Protein AF-0000000073370619 (afdb_homodimer)

Foldseek 3Di:
DFDADCVLVVVDPVVPDPCVVCVLVLLLSCLVDNDLVSVVRSCVVVNPVRSQCSQQPPDQAHDPVSLVSVCVSPVVDDLCRRNVNVVPPPPPPVPD/DFDADCVLVVPDPVVPDPCVVCVLVLLLSCLVDNDLVSVVRSCVVVNPVRSQCSQQPPDQAHDPVSLVSSCVSPVVDDLCRRNVNVVPPPPPPVPD

Sequence (192 aa):
MPKLDPVLFWDVDIDAMDFDKAYKAVIARVVERGDQQEIDEIVRFYGFEKVVTAIRDEIYFLPNYAIDRAIRFFPELKKEEMYCYLNRKDKPYHWIMPKLDPVLFWDVDIDAMDFDKAYKAVIARVVERGDQQEIDEIVRFYGFEKVVTAIRDEIYFLPNYAIDRAIRFFPELKKEEMYCYLNRKDKPYHWI

Radius of gyration: 17.06 Å; Cα contacts (8 Å, |Δi|>4): 220; chains: 2; bounding box: 44×50×37 Å

Solvent-accessible surface area (backbone atoms only — not comparable to full-atom values): 10843 Å² total; per-residue (Å²): 130,69,83,60,68,59,80,84,42,68,52,41,66,63,92,26,48,44,61,80,80,23,37,64,57,52,52,52,49,38,47,60,71,43,52,71,69,43,50,51,33,51,31,68,66,66,28,60,69,53,51,53,45,34,55,28,71,65,38,45,69,61,43,50,70,29,51,54,41,42,36,68,78,36,69,88,53,48,68,86,63,14,38,32,48,47,36,28,57,72,65,67,75,68,76,113,132,71,83,61,66,60,80,85,43,70,53,40,66,64,91,24,50,46,61,80,81,21,38,66,58,52,50,52,49,38,46,58,70,42,53,72,69,44,50,52,33,50,31,69,65,66,27,59,67,53,51,52,45,35,57,28,72,64,37,45,69,61,42,51,68,28,51,55,40,41,35,69,78,36,70,89,52,48,66,85,62,16,38,33,46,47,36,29,56,70,66,65,74,63,79,113

pLDDT: mean 89.66, std 16.05, range [24.83, 98.81]

Organism: Flavobacterium johnsoniae (strain ATCC 17061 / DSM 2064 / JCM 8514 / BCRC 14874 / CCUG 350202 / NBRC 14942 / NCIMB 11054 / UW101) (NCBI:txid376686)

InterPro domains:
  IPR053830 Domain of unknown function DUF6922 [PF21956] (4-55)

Structure (mmCIF, N/CA/C/O backbone):
data_AF-0000000073370619-model_v1
#
loop_
_entity.id
_entity.type
_entity.pdbx_description
1 polymer 'DUF6922 domain-containing protein'
#
loop_
_atom_site.group_PDB
_atom_site.id
_atom_site.type_symbol
_atom_site.label_atom_id
_atom_site.label_alt_id
_atom_site.label_comp_id
_atom_site.label_asym_id
_atom_site.label_entity_id
_atom_site.label_seq_id
_atom_site.pdbx_PDB_ins_code
_atom_site.Cartn_x
_atom_site.Cartn_y
_atom_site.Cartn_z
_atom_site.occupancy
_atom_site.B_iso_or_equiv
_atom_site.auth_seq_id
_atom_site.auth_comp_id
_atom_site.auth_asym_id
_atom_site.auth_atom_id
_atom_site.pdbx_PDB_model_num
ATOM 1 N N . MET A 1 1 ? 17.812 3.352 -11.008 1 84.44 1 MET A N 1
ATOM 2 C CA . MET A 1 1 ? 16.359 3.447 -10.875 1 84.44 1 MET A CA 1
ATOM 3 C C . MET A 1 1 ? 15.656 2.57 -11.906 1 84.44 1 MET A C 1
ATOM 5 O O . MET A 1 1 ? 16.141 2.43 -13.031 1 84.44 1 MET A O 1
ATOM 9 N N . PRO A 1 2 ? 14.57 2.012 -11.461 1 91.75 2 PRO A N 1
ATOM 10 C CA . PRO A 1 2 ? 13.859 1.218 -12.469 1 91.75 2 PRO A CA 1
ATOM 11 C C . PRO A 1 2 ? 13.203 2.078 -13.547 1 91.75 2 PRO A C 1
ATOM 13 O O . PRO A 1 2 ? 12.781 3.205 -13.273 1 91.75 2 PRO A O 1
ATOM 16 N N . LYS A 1 3 ? 13.195 1.515 -14.805 1 93.5 3 LYS A N 1
ATOM 17 C CA . LYS A 1 3 ? 12.516 2.166 -15.922 1 93.5 3 LYS A CA 1
ATOM 18 C C . LYS A 1 3 ? 11.07 1.71 -16.016 1 93.5 3 LYS A C 1
ATOM 20 O O . LYS A 1 3 ? 10.742 0.813 -16.797 1 93.5 3 LYS A O 1
ATOM 25 N N . LEU A 1 4 ? 10.219 2.414 -15.32 1 94.94 4 LEU A N 1
ATOM 26 C CA . LEU A 1 4 ? 8.805 2.057 -15.289 1 94.94 4 LEU A CA 1
ATOM 27 C C . LEU A 1 4 ? 7.969 3.061 -16.078 1 94.94 4 LEU A C 1
ATOM 29 O O . LEU A 1 4 ? 8.32 4.242 -16.156 1 94.94 4 LEU A O 1
ATOM 33 N N . ASP A 1 5 ? 6.953 2.562 -16.75 1 93.88 5 ASP A N 1
ATOM 34 C CA . ASP A 1 5 ? 6.012 3.445 -17.422 1 93.88 5 ASP A CA 1
ATOM 35 C C . ASP A 1 5 ? 5.418 4.469 -16.453 1 93.88 5 ASP A C 1
ATOM 37 O O . ASP A 1 5 ? 4.832 4.098 -15.445 1 93.88 5 ASP A O 1
ATOM 41 N N . PRO A 1 6 ? 5.496 5.758 -16.844 1 91.06 6 PRO A N 1
ATOM 42 C CA . PRO A 1 6 ? 5.008 6.801 -15.93 1 91.06 6 PRO A CA 1
ATOM 43 C C . PRO A 1 6 ? 3.514 6.672 -15.641 1 91.06 6 PRO A C 1
ATOM 45 O O . PRO A 1 6 ? 3.035 7.176 -14.625 1 91.06 6 PRO A O 1
ATOM 48 N N . VAL A 1 7 ? 2.84 6.004 -16.484 1 94 7 VAL A N 1
ATOM 49 C CA . VAL A 1 7 ? 1.397 5.891 -16.297 1 94 7 VAL A CA 1
ATOM 50 C C . VAL A 1 7 ? 1.1 5.098 -15.031 1 94 7 VAL A C 1
ATOM 52 O O . VAL A 1 7 ? 0.05 5.277 -14.414 1 94 7 VAL A O 1
ATOM 55 N N . LEU A 1 8 ? 1.971 4.238 -14.578 1 94.69 8 LEU A N 1
ATOM 56 C CA . LEU A 1 8 ? 1.787 3.438 -13.375 1 94.69 8 LEU A CA 1
ATOM 57 C C . LEU A 1 8 ? 1.928 4.297 -12.117 1 94.69 8 LEU A C 1
ATOM 59 O O . LEU A 1 8 ? 1.47 3.91 -11.039 1 94.69 8 LEU A O 1
ATOM 63 N N . PHE A 1 9 ? 2.607 5.477 -12.266 1 92.88 9 PHE A N 1
ATOM 64 C CA . PHE A 1 9 ? 2.928 6.316 -11.125 1 92.88 9 PHE A CA 1
ATOM 65 C C . PHE A 1 9 ? 2.633 7.781 -11.43 1 92.88 9 PHE A C 1
ATOM 67 O O . PHE A 1 9 ? 3.414 8.664 -11.07 1 92.88 9 PHE A O 1
ATOM 74 N N . TRP A 1 10 ? 1.639 8.062 -12.148 1 91 10 TRP A N 1
ATOM 75 C CA . TRP A 1 10 ? 1.269 9.414 -12.555 1 91 10 TRP A CA 1
ATOM 76 C C . TRP A 1 10 ? 0.861 10.258 -11.352 1 91 10 TRP A C 1
ATOM 78 O O . TRP A 1 10 ? 0.935 11.484 -11.398 1 91 10 TRP A O 1
ATOM 88 N N . ASP A 1 11 ? 0.532 9.609 -10.297 1 89.88 11 ASP A N 1
ATOM 89 C CA . ASP A 1 11 ? 0.003 10.258 -9.102 1 89.88 11 ASP A CA 1
ATOM 90 C C . ASP A 1 11 ? 1.098 10.453 -8.055 1 89.88 11 ASP A C 1
ATOM 92 O O . ASP A 1 11 ? 0.811 10.812 -6.91 1 89.88 11 ASP A O 1
ATOM 96 N N . VAL A 1 12 ? 2.328 10.172 -8.43 1 87.56 12 VAL A N 1
ATOM 97 C CA . VAL A 1 12 ? 3.439 10.383 -7.504 1 87.56 12 VAL A CA 1
ATOM 98 C C . VAL A 1 12 ? 4.609 11.023 -8.25 1 87.56 12 VAL A C 1
ATOM 100 O O . VAL A 1 12 ? 4.668 10.992 -9.477 1 87.56 12 VAL A O 1
ATOM 103 N N . ASP A 1 13 ? 5.461 11.656 -7.457 1 82.19 13 ASP A N 1
ATOM 104 C CA . ASP A 1 13 ? 6.734 12.102 -8.016 1 82.19 13 ASP A CA 1
ATOM 105 C C . ASP A 1 13 ? 7.758 10.969 -8.016 1 82.19 13 ASP A C 1
ATOM 107 O O . ASP A 1 13 ? 8.555 10.844 -7.082 1 82.19 13 ASP A O 1
ATOM 111 N N . ILE A 1 14 ? 7.762 10.203 -8.984 1 79.44 14 ILE A N 1
ATOM 112 C CA . ILE A 1 14 ? 8.516 8.961 -9.047 1 79.44 14 ILE A CA 1
ATOM 113 C C . ILE A 1 14 ? 10.016 9.266 -9.086 1 79.44 14 ILE A C 1
ATOM 115 O O . ILE A 1 14 ? 10.828 8.477 -8.609 1 79.44 14 ILE A O 1
ATOM 119 N N . ASP A 1 15 ? 10.391 10.391 -9.695 1 77.75 15 ASP A N 1
ATOM 120 C CA . ASP A 1 15 ? 11.797 10.734 -9.836 1 77.75 15 ASP A CA 1
ATOM 121 C C . ASP A 1 15 ? 12.453 10.961 -8.469 1 77.75 15 ASP A C 1
ATOM 123 O O . ASP A 1 15 ? 13.664 10.812 -8.328 1 77.75 15 ASP A O 1
ATOM 127 N N . ALA A 1 16 ? 11.734 11.219 -7.559 1 80 16 ALA A N 1
ATOM 128 C CA . ALA A 1 16 ? 12.258 11.523 -6.227 1 80 16 ALA A CA 1
ATOM 129 C C . ALA A 1 16 ? 12.086 10.328 -5.289 1 80 16 ALA A C 1
ATOM 131 O O . ALA A 1 16 ? 12.57 10.352 -4.156 1 80 16 ALA A O 1
ATOM 132 N N . MET A 1 17 ? 11.555 9.289 -5.75 1 85.31 17 MET A N 1
ATOM 133 C CA . MET A 1 17 ? 11.188 8.164 -4.898 1 85.31 17 MET A CA 1
ATOM 134 C C . MET A 1 17 ? 12.43 7.379 -4.465 1 85.31 17 MET A C 1
ATOM 136 O O . MET A 1 17 ? 13.312 7.117 -5.277 1 85.31 17 MET A O 1
ATOM 140 N N . ASP A 1 18 ? 12.531 7.113 -3.178 1 90.25 18 ASP A N 1
ATOM 141 C CA . ASP A 1 18 ? 13.492 6.129 -2.688 1 90.25 18 ASP A CA 1
ATOM 142 C C . ASP A 1 18 ? 12.992 4.707 -2.93 1 90.25 18 ASP A C 1
ATOM 144 O O . ASP A 1 18 ? 12.328 4.125 -2.07 1 90.25 18 ASP A O 1
ATOM 148 N N . PHE A 1 19 ? 13.406 4.082 -3.902 1 92.62 19 PHE A N 1
ATOM 149 C CA . PHE A 1 19 ? 12.883 2.801 -4.359 1 92.62 19 PHE A CA 1
ATOM 150 C C . PHE A 1 19 ? 13.258 1.686 -3.393 1 92.62 19 PHE A C 1
ATOM 152 O O . PHE A 1 19 ? 12.578 0.659 -3.324 1 92.62 19 PHE A O 1
ATOM 159 N N . ASP A 1 20 ? 14.297 1.901 -2.646 1 94 20 ASP A N 1
ATOM 160 C CA . ASP A 1 20 ? 14.68 0.874 -1.683 1 94 20 ASP A CA 1
ATOM 161 C C . ASP A 1 20 ? 13.719 0.852 -0.493 1 94 20 ASP A C 1
ATOM 163 O O . ASP A 1 20 ? 13.25 -0.213 -0.084 1 94 20 ASP A O 1
ATOM 167 N N . LYS A 1 21 ? 13.359 1.969 -0.032 1 93.44 21 LYS A N 1
ATOM 168 C CA . LYS A 1 21 ? 12.484 2.059 1.134 1 93.44 21 LYS A CA 1
ATOM 169 C C . LYS A 1 21 ? 11.031 1.759 0.76 1 93.44 21 LYS A C 1
ATOM 171 O O . LYS A 1 21 ? 10.281 1.216 1.568 1 93.44 21 LYS A O 1
ATOM 176 N N . ALA A 1 22 ? 10.719 2.07 -0.473 1 94.25 22 ALA A N 1
ATOM 177 C CA . ALA A 1 22 ? 9.328 1.961 -0.895 1 94.25 22 ALA A CA 1
ATOM 178 C C . ALA A 1 22 ? 9.094 0.675 -1.681 1 94.25 22 ALA A C 1
ATOM 180 O O . ALA A 1 22 ? 8.062 0.523 -2.338 1 94.25 22 ALA A O 1
ATOM 181 N N . TYR A 1 23 ? 9.953 -0.269 -1.606 1 96.31 23 TYR A N 1
ATOM 182 C CA . TYR A 1 23 ? 9.945 -1.384 -2.547 1 96.31 23 TYR A CA 1
ATOM 183 C C . TYR A 1 23 ? 8.648 -2.18 -2.438 1 96.31 23 TYR A C 1
ATOM 185 O O . TYR A 1 23 ? 8.094 -2.619 -3.447 1 96.31 23 TYR A O 1
ATOM 193 N N . LYS A 1 24 ? 8.148 -2.307 -1.223 1 96.94 24 LYS A N 1
ATOM 194 C CA . LYS A 1 24 ? 6.922 -3.084 -1.079 1 96.94 24 LYS A CA 1
ATOM 195 C C . LYS A 1 24 ? 5.766 -2.43 -1.831 1 96.94 24 LYS A C 1
ATOM 197 O O . LYS A 1 24 ? 5.023 -3.105 -2.545 1 96.94 24 LYS A O 1
ATOM 202 N N . ALA A 1 25 ? 5.691 -1.132 -1.644 1 95.38 25 ALA A N 1
ATOM 203 C CA . ALA A 1 25 ? 4.605 -0.389 -2.279 1 95.38 25 ALA A CA 1
ATOM 204 C C . ALA A 1 25 ? 4.785 -0.342 -3.795 1 95.38 25 ALA A C 1
ATOM 206 O O . ALA A 1 25 ? 3.814 -0.446 -4.547 1 95.38 25 ALA A O 1
ATOM 207 N N . VAL A 1 26 ? 5.992 -0.213 -4.254 1 95.62 26 VAL A N 1
ATOM 208 C CA . VAL A 1 26 ? 6.289 -0.188 -5.68 1 95.62 26 VAL A CA 1
ATOM 209 C C . VAL A 1 26 ? 5.949 -1.54 -6.305 1 95.62 26 VAL A C 1
ATOM 211 O O . VAL A 1 26 ? 5.266 -1.604 -7.324 1 95.62 26 VAL A O 1
ATOM 214 N N . ILE A 1 27 ? 6.406 -2.607 -5.656 1 98.44 27 ILE A N 1
ATOM 215 C CA . ILE A 1 27 ? 6.152 -3.951 -6.16 1 98.44 27 ILE A CA 1
ATOM 216 C C . ILE A 1 27 ? 4.645 -4.211 -6.203 1 98.44 27 ILE A C 1
ATOM 218 O O . ILE A 1 27 ? 4.125 -4.703 -7.207 1 98.44 27 ILE A O 1
ATOM 222 N N . ALA A 1 28 ? 3.928 -3.836 -5.145 1 97.69 28 ALA A N 1
ATOM 223 C CA . ALA A 1 28 ? 2.479 -4.012 -5.094 1 97.69 28 ALA A CA 1
ATOM 224 C C . ALA A 1 28 ? 1.797 -3.27 -6.238 1 97.69 28 ALA A C 1
ATOM 226 O O . ALA A 1 28 ? 0.927 -3.822 -6.918 1 97.69 28 ALA A O 1
ATOM 227 N N . ARG A 1 29 ? 2.203 -2.062 -6.543 1 96.75 29 ARG A N 1
ATOM 228 C CA . ARG A 1 29 ? 1.614 -1.243 -7.598 1 96.75 29 ARG A CA 1
ATOM 229 C C . ARG A 1 29 ? 1.885 -1.846 -8.977 1 96.75 29 ARG A C 1
ATOM 231 O O . ARG A 1 29 ? 1.003 -1.861 -9.836 1 96.75 29 ARG A O 1
ATOM 238 N N . VAL A 1 30 ? 3.037 -2.277 -9.172 1 98.19 30 VAL A N 1
ATOM 239 C CA . VAL A 1 30 ? 3.396 -2.871 -10.453 1 98.19 30 VAL A CA 1
ATOM 240 C C . VAL A 1 30 ? 2.615 -4.168 -10.664 1 98.19 30 VAL A C 1
ATOM 242 O O . VAL A 1 30 ? 2.119 -4.43 -11.766 1 98.19 30 VAL A O 1
ATOM 245 N N . VAL A 1 31 ? 2.48 -4.98 -9.641 1 98.5 31 VAL A N 1
ATOM 246 C CA . VAL A 1 31 ? 1.685 -6.199 -9.734 1 98.5 31 VAL A CA 1
ATOM 247 C C . VAL A 1 31 ? 0.232 -5.848 -10.047 1 98.5 31 VAL A C 1
ATOM 249 O O . VAL A 1 31 ? -0.409 -6.504 -10.867 1 98.5 31 VAL A O 1
ATOM 252 N N . GLU A 1 32 ? -0.227 -4.816 -9.516 1 97.5 32 GLU A N 1
ATOM 253 C CA . GLU A 1 32 ? -1.617 -4.402 -9.672 1 97.5 32 GLU A CA 1
ATOM 254 C C . GLU A 1 32 ? -1.877 -3.873 -11.078 1 97.5 32 GLU A C 1
ATOM 256 O O . GLU A 1 32 ? -2.938 -4.121 -11.656 1 97.5 32 GLU A O 1
ATOM 261 N N . ARG A 1 33 ? -0.908 -3.16 -11.625 1 97 33 ARG A N 1
ATOM 262 C CA . ARG A 1 33 ? -1.279 -2.35 -12.773 1 97 33 ARG A CA 1
ATOM 263 C C . ARG A 1 33 ? -0.332 -2.594 -13.945 1 97 33 ARG A C 1
ATOM 265 O O . ARG A 1 33 ? -0.636 -2.232 -15.086 1 97 33 ARG A O 1
ATOM 272 N N . GLY A 1 34 ? 0.76 -3.135 -13.594 1 98.31 34 GLY A N 1
ATOM 273 C CA . GLY A 1 34 ? 1.791 -3.236 -14.609 1 98.31 34 GLY A CA 1
ATOM 274 C C . GLY A 1 34 ? 1.579 -4.402 -15.555 1 98.31 34 GLY A C 1
ATOM 275 O O . GLY A 1 34 ? 0.858 -5.352 -15.234 1 98.31 34 GLY A O 1
ATOM 276 N N . ASP A 1 35 ? 2.201 -4.312 -16.719 1 98.25 35 ASP A N 1
ATOM 277 C CA . ASP A 1 35 ? 2.258 -5.441 -17.641 1 98.25 35 ASP A CA 1
ATOM 278 C C . ASP A 1 35 ? 3.566 -6.215 -17.484 1 98.25 35 ASP A C 1
ATOM 280 O O . ASP A 1 35 ? 4.32 -5.984 -16.531 1 98.25 35 ASP A O 1
ATOM 284 N N . GLN A 1 36 ? 3.723 -7.168 -18.375 1 98.44 36 GLN A N 1
ATOM 285 C CA . GLN A 1 36 ? 4.887 -8.039 -18.266 1 98.44 36 GLN A CA 1
ATOM 286 C C . GLN A 1 36 ? 6.184 -7.234 -18.312 1 98.44 36 GLN A C 1
ATOM 288 O O . GLN A 1 36 ? 7.148 -7.562 -17.625 1 98.44 36 GLN A O 1
ATOM 293 N N . GLN A 1 37 ? 6.188 -6.219 -19.109 1 98.44 37 GLN A N 1
ATOM 294 C CA . GLN A 1 37 ? 7.387 -5.395 -19.203 1 98.44 37 GLN A CA 1
ATOM 295 C C . GLN A 1 37 ? 7.711 -4.73 -17.875 1 98.44 37 GLN A C 1
ATOM 297 O O . GLN A 1 37 ? 8.875 -4.66 -17.469 1 98.44 37 GLN A O 1
ATOM 302 N N . GLU A 1 38 ? 6.707 -4.219 -17.203 1 98.62 38 GLU A N 1
ATOM 303 C CA . GLU A 1 38 ? 6.895 -3.58 -15.906 1 98.62 38 GLU A CA 1
ATOM 304 C C . GLU A 1 38 ? 7.32 -4.594 -14.852 1 98.62 38 GLU A C 1
ATOM 306 O O . GLU A 1 38 ? 8.148 -4.285 -13.984 1 98.62 38 GLU A O 1
ATOM 311 N N . ILE A 1 39 ? 6.742 -5.789 -14.953 1 98.81 39 ILE A N 1
ATOM 312 C CA . ILE A 1 39 ? 7.133 -6.867 -14.055 1 98.81 39 ILE A CA 1
ATOM 313 C C . ILE A 1 39 ? 8.602 -7.215 -14.273 1 98.81 39 ILE A C 1
ATOM 315 O O . ILE A 1 39 ? 9.375 -7.312 -13.312 1 98.81 39 ILE A O 1
ATOM 319 N N . ASP A 1 40 ? 9.008 -7.324 -15.484 1 98.75 40 ASP A N 1
ATOM 320 C CA . ASP A 1 40 ? 10.398 -7.625 -15.797 1 98.75 40 ASP A CA 1
ATOM 321 C C . ASP A 1 40 ? 11.328 -6.535 -15.266 1 98.75 40 ASP A C 1
ATOM 323 O O . ASP A 1 40 ? 12.43 -6.828 -14.805 1 98.75 40 ASP A O 1
ATOM 327 N N . GLU A 1 41 ? 10.867 -5.324 -15.297 1 98.44 41 GLU A N 1
ATOM 328 C CA . GLU A 1 41 ? 11.68 -4.195 -14.859 1 98.44 41 GLU A CA 1
ATOM 329 C C . GLU A 1 41 ? 11.914 -4.23 -13.352 1 98.44 41 GLU A C 1
ATOM 331 O O . GLU A 1 41 ? 13.031 -3.979 -12.891 1 98.44 41 GLU A O 1
ATOM 336 N N . ILE A 1 42 ? 10.883 -4.582 -12.57 1 98.38 42 ILE A N 1
ATOM 337 C CA . ILE A 1 42 ? 11.117 -4.605 -11.133 1 98.38 42 ILE A CA 1
ATOM 338 C C . ILE A 1 42 ? 11.953 -5.824 -10.758 1 98.38 42 ILE A C 1
ATOM 340 O O . ILE A 1 42 ? 12.742 -5.781 -9.812 1 98.38 42 ILE A O 1
ATOM 344 N N . VAL A 1 43 ? 11.852 -6.895 -11.492 1 98.81 43 VAL A N 1
ATOM 345 C CA . VAL A 1 43 ? 12.703 -8.055 -11.258 1 98.81 43 VAL A CA 1
ATOM 346 C C . VAL A 1 43 ? 14.148 -7.707 -11.586 1 98.81 43 VAL A C 1
ATOM 348 O O . VAL A 1 43 ? 15.07 -8.078 -10.844 1 98.81 43 VAL A O 1
ATOM 351 N N . ARG A 1 44 ? 14.336 -7 -12.656 1 98.56 44 ARG A N 1
ATOM 352 C CA . ARG A 1 44 ? 15.672 -6.559 -13.031 1 98.56 44 ARG A CA 1
ATOM 353 C C . ARG A 1 44 ? 16.266 -5.652 -11.953 1 98.56 44 ARG A C 1
ATOM 355 O O . ARG A 1 44 ? 17.438 -5.793 -11.586 1 98.56 44 ARG A O 1
ATOM 362 N N . PHE A 1 45 ? 15.555 -4.777 -11.453 1 98.25 45 PHE A N 1
ATOM 363 C CA . PHE A 1 45 ? 16.016 -3.736 -10.539 1 98.25 45 PHE A CA 1
ATOM 364 C C . PHE A 1 45 ? 16.203 -4.297 -9.133 1 98.25 45 PHE A C 1
ATOM 366 O O . PHE A 1 45 ? 17.234 -4.078 -8.5 1 98.25 45 PHE A O 1
ATOM 373 N N . TYR A 1 46 ? 15.18 -5.008 -8.609 1 98.38 46 TYR A N 1
ATOM 374 C CA . TYR A 1 46 ? 15.211 -5.469 -7.223 1 98.38 46 TYR A CA 1
ATOM 375 C C . TYR A 1 46 ? 15.805 -6.867 -7.129 1 98.38 46 TYR A C 1
ATOM 377 O O . TYR A 1 46 ? 16.344 -7.25 -6.086 1 98.38 46 TYR A O 1
ATOM 385 N N . GLY A 1 47 ? 15.664 -7.699 -8.148 1 98.56 47 GLY A N 1
ATOM 386 C CA . GLY A 1 47 ? 15.984 -9.117 -8.117 1 98.56 47 GLY A CA 1
ATOM 387 C C . GLY A 1 47 ? 14.773 -10 -7.902 1 98.56 47 GLY A C 1
ATOM 388 O O . GLY A 1 47 ? 13.867 -9.648 -7.141 1 98.56 47 GLY A O 1
ATOM 389 N N . PHE A 1 48 ? 14.844 -11.094 -8.578 1 98.62 48 PHE A N 1
ATOM 390 C CA . PHE A 1 48 ? 13.734 -12.039 -8.562 1 98.62 48 PHE A CA 1
ATOM 391 C C . PHE A 1 48 ? 13.391 -12.445 -7.137 1 98.62 48 PHE A C 1
ATOM 393 O O . PHE A 1 48 ? 12.227 -12.375 -6.73 1 98.62 48 PHE A O 1
ATOM 400 N N . GLU A 1 49 ? 14.344 -12.812 -6.371 1 98.56 49 GLU A N 1
ATOM 401 C CA . GLU A 1 49 ? 14.117 -13.305 -5.016 1 98.56 49 GLU A CA 1
ATOM 402 C C . GLU A 1 49 ? 13.477 -12.227 -4.141 1 98.56 49 GLU A C 1
ATOM 404 O O . GLU A 1 49 ? 12.555 -12.508 -3.369 1 98.56 49 GLU A O 1
ATOM 409 N N . LYS A 1 50 ? 13.883 -11.039 -4.246 1 98.62 50 LYS A N 1
ATOM 410 C CA . LYS A 1 50 ? 13.336 -9.945 -3.459 1 98.62 50 LYS A CA 1
ATOM 411 C C . LYS A 1 50 ? 11.875 -9.672 -3.826 1 98.62 50 LYS A C 1
ATOM 413 O O . LYS A 1 50 ? 11.039 -9.469 -2.947 1 98.62 50 LYS A O 1
ATOM 418 N N . VAL A 1 51 ? 11.586 -9.711 -5.117 1 98.81 51 VAL A N 1
ATOM 419 C CA . VAL A 1 51 ? 10.227 -9.445 -5.574 1 98.81 51 VAL A CA 1
ATOM 420 C C . VAL A 1 51 ? 9.289 -10.547 -5.066 1 98.81 51 VAL A C 1
ATOM 422 O O . VAL A 1 51 ? 8.258 -10.258 -4.465 1 98.81 51 VAL A O 1
ATOM 425 N N . VAL A 1 52 ? 9.688 -11.742 -5.23 1 98.75 52 VAL A N 1
ATOM 426 C CA . VAL A 1 52 ? 8.852 -12.875 -4.848 1 98.75 52 VAL A CA 1
ATOM 427 C C . VAL A 1 52 ? 8.688 -12.906 -3.332 1 98.75 52 VAL A C 1
ATOM 429 O O . VAL A 1 52 ? 7.582 -13.125 -2.826 1 98.75 52 VAL A O 1
ATOM 432 N N . THR A 1 53 ? 9.758 -12.664 -2.623 1 98.62 53 THR A N 1
ATOM 433 C CA . THR A 1 53 ? 9.695 -12.641 -1.167 1 98.62 53 THR A CA 1
ATOM 434 C C . THR A 1 53 ? 8.773 -11.516 -0.685 1 98.62 53 THR A C 1
ATOM 436 O O . THR A 1 53 ? 7.984 -11.711 0.24 1 98.62 53 THR A O 1
ATOM 439 N N . ALA A 1 54 ? 8.883 -10.391 -1.31 1 98.44 54 ALA A N 1
ATOM 440 C CA . ALA A 1 54 ? 8.031 -9.266 -0.931 1 98.44 54 ALA A CA 1
ATOM 441 C C . ALA A 1 54 ? 6.559 -9.617 -1.108 1 98.44 54 ALA A C 1
ATOM 443 O O . ALA A 1 54 ? 5.75 -9.414 -0.198 1 98.44 54 ALA A O 1
ATOM 444 N N . ILE A 1 55 ? 6.219 -10.172 -2.223 1 98.31 55 ILE A N 1
ATOM 445 C CA . ILE A 1 55 ? 4.832 -10.508 -2.537 1 98.31 55 ILE A CA 1
ATOM 446 C C . ILE A 1 55 ? 4.34 -11.602 -1.595 1 98.31 55 ILE A C 1
ATOM 448 O O . ILE A 1 55 ? 3.201 -11.555 -1.123 1 98.31 55 ILE A O 1
ATOM 452 N N . ARG A 1 56 ? 5.191 -12.523 -1.304 1 97.25 56 ARG A N 1
ATOM 453 C CA . ARG A 1 56 ? 4.797 -13.695 -0.536 1 97.25 56 ARG A CA 1
ATOM 454 C C . ARG A 1 56 ? 4.754 -13.391 0.957 1 97.25 56 ARG A C 1
ATOM 456 O O . ARG A 1 56 ? 3.811 -13.773 1.649 1 97.25 56 ARG A O 1
ATOM 463 N N . ASP A 1 57 ? 5.742 -12.625 1.451 1 96.44 57 ASP A N 1
ATOM 464 C CA . ASP A 1 57 ? 6.004 -12.656 2.887 1 96.44 57 ASP A CA 1
ATOM 465 C C . ASP A 1 57 ? 5.863 -11.258 3.498 1 96.44 57 ASP A C 1
ATOM 467 O O . ASP A 1 57 ? 5.797 -11.117 4.719 1 96.44 57 ASP A O 1
ATOM 471 N N . GLU A 1 58 ? 5.84 -10.25 2.719 1 96.06 58 GLU A N 1
ATOM 472 C CA . GLU A 1 58 ? 5.984 -8.93 3.322 1 96.06 58 GLU A CA 1
ATOM 473 C C . GLU A 1 58 ? 4.77 -8.055 3.027 1 96.06 58 GLU A C 1
ATOM 475 O O . GLU A 1 58 ? 4.461 -7.137 3.789 1 96.06 58 GLU A O 1
ATOM 480 N N . ILE A 1 59 ? 4.109 -8.289 1.939 1 95.69 59 ILE A N 1
ATOM 481 C CA . ILE A 1 59 ? 2.924 -7.531 1.566 1 95.69 59 ILE A CA 1
ATOM 482 C C . ILE A 1 59 ? 1.677 -8.211 2.129 1 95.69 59 ILE A C 1
ATOM 484 O O . ILE A 1 59 ? 1.319 -9.312 1.707 1 95.69 59 ILE A O 1
ATOM 488 N N . TYR A 1 60 ? 0.99 -7.496 2.982 1 92.19 60 TYR A N 1
ATOM 489 C CA . TYR A 1 60 ? -0.091 -8.117 3.74 1 92.19 60 TYR A CA 1
ATOM 490 C C . TYR A 1 60 ? -1.447 -7.773 3.137 1 92.19 60 TYR A C 1
ATOM 492 O O . TYR A 1 60 ? -2.475 -8.32 3.551 1 92.19 60 TYR A O 1
ATOM 500 N N . PHE A 1 61 ? -1.409 -6.855 2.143 1 92 61 PHE A N 1
ATOM 501 C CA . PHE A 1 61 ? -2.66 -6.434 1.522 1 92 61 PHE A CA 1
ATOM 502 C C . PHE A 1 61 ? -2.488 -6.266 0.018 1 92 61 PHE A C 1
ATOM 504 O O . PHE A 1 61 ? -1.655 -5.477 -0.433 1 92 61 PHE A O 1
ATOM 511 N N . LEU A 1 62 ? -3.258 -7.035 -0.707 1 94.06 62 LEU A N 1
ATOM 512 C CA . LEU A 1 62 ? -3.441 -6.898 -2.148 1 94.06 62 LEU A CA 1
ATOM 513 C C . LEU A 1 62 ? -4.895 -7.145 -2.535 1 94.06 62 LEU A C 1
ATOM 515 O O . LEU A 1 62 ? -5.555 -8.016 -1.966 1 94.06 62 LEU A O 1
ATOM 519 N N . PRO A 1 63 ? -5.352 -6.391 -3.533 1 93.69 63 PRO A N 1
ATOM 520 C CA . PRO A 1 63 ? -6.633 -6.785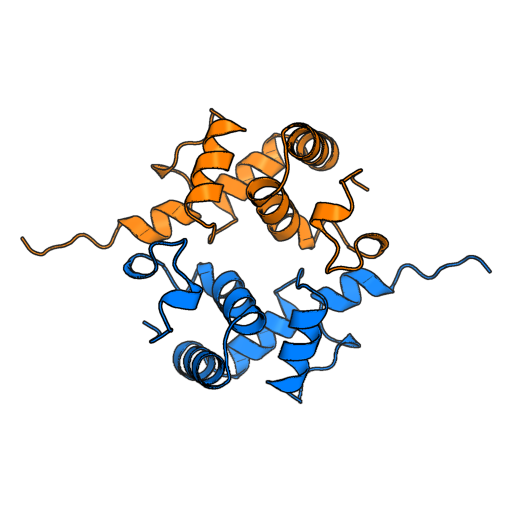 -4.125 1 93.69 63 PRO A CA 1
ATOM 521 C C . PRO A 1 63 ? -6.621 -8.219 -4.656 1 93.69 63 PRO A C 1
ATOM 523 O O . PRO A 1 63 ? -5.562 -8.742 -5.008 1 93.69 63 PRO A O 1
ATOM 526 N N . ASN A 1 64 ? -7.84 -8.781 -4.738 1 93.06 64 ASN A N 1
ATOM 527 C CA . ASN A 1 64 ? -7.961 -10.148 -5.234 1 93.06 64 ASN A CA 1
ATOM 528 C C . ASN A 1 64 ? -7.387 -10.289 -6.645 1 93.06 64 ASN A C 1
ATOM 530 O O . ASN A 1 64 ? -6.641 -11.227 -6.926 1 93.06 64 ASN A O 1
ATOM 534 N N . TYR A 1 65 ? -7.703 -9.359 -7.465 1 95.94 65 TYR A N 1
ATOM 535 C CA . TYR A 1 65 ? -7.227 -9.445 -8.836 1 95.94 65 TYR A CA 1
ATOM 536 C C . TYR A 1 65 ? -5.707 -9.352 -8.898 1 95.94 65 TYR A C 1
ATOM 538 O O . TYR A 1 65 ? -5.074 -9.93 -9.781 1 95.94 65 TYR A O 1
ATOM 546 N N . ALA A 1 66 ? -5.082 -8.602 -7.977 1 97.19 66 ALA A N 1
ATOM 547 C CA . ALA A 1 66 ? -3.627 -8.469 -7.926 1 97.19 66 ALA A CA 1
ATOM 548 C C . ALA A 1 66 ? -2.977 -9.766 -7.449 1 97.19 66 ALA A C 1
ATOM 550 O O . ALA A 1 66 ? -1.88 -10.117 -7.891 1 97.19 66 ALA A O 1
ATOM 551 N N . ILE A 1 67 ? -3.672 -10.453 -6.539 1 96.06 67 ILE A N 1
ATOM 552 C CA . ILE A 1 67 ? -3.197 -11.766 -6.129 1 96.06 67 ILE A CA 1
ATOM 553 C C . ILE A 1 67 ? -3.186 -12.711 -7.328 1 96.06 67 ILE A C 1
ATOM 555 O O . ILE A 1 67 ? -2.199 -13.414 -7.562 1 96.06 67 ILE A O 1
ATOM 559 N N . ASP A 1 68 ? -4.234 -12.664 -8.117 1 97.12 68 ASP A N 1
ATOM 560 C CA . ASP A 1 68 ? -4.312 -13.484 -9.32 1 97.12 68 ASP A CA 1
ATOM 561 C C . ASP A 1 68 ? -3.201 -13.125 -10.305 1 97.12 68 ASP A C 1
ATOM 563 O O . ASP A 1 68 ? -2.572 -14.008 -10.891 1 97.12 68 ASP A O 1
ATOM 567 N N . ARG A 1 69 ? -2.955 -11.883 -10.422 1 98.44 69 ARG A N 1
ATOM 568 C CA . ARG A 1 69 ? -1.897 -11.414 -11.312 1 98.44 69 ARG A CA 1
ATOM 569 C C . ARG A 1 69 ? -0.527 -11.867 -10.82 1 98.44 69 ARG A C 1
ATOM 571 O O . ARG A 1 69 ? 0.308 -12.312 -11.609 1 98.44 69 ARG A O 1
ATOM 578 N N . ALA A 1 70 ? -0.35 -11.75 -9.539 1 98.56 70 ALA A N 1
ATOM 579 C CA . ALA A 1 70 ? 0.921 -12.172 -8.961 1 98.56 70 ALA A CA 1
ATOM 580 C C . ALA A 1 70 ? 1.209 -13.633 -9.281 1 98.56 70 ALA A C 1
ATOM 582 O O . ALA A 1 70 ? 2.322 -13.984 -9.688 1 98.56 70 ALA A O 1
ATOM 583 N N . ILE A 1 71 ? 0.236 -14.469 -9.156 1 98.19 71 ILE A N 1
ATOM 584 C CA . ILE A 1 71 ? 0.39 -15.898 -9.375 1 98.19 71 ILE A CA 1
ATOM 585 C C . ILE A 1 71 ? 0.614 -16.172 -10.859 1 98.19 71 ILE A C 1
ATOM 587 O O . ILE A 1 71 ? 1.378 -17.078 -11.227 1 98.19 71 ILE A O 1
ATOM 591 N N . ARG A 1 72 ? 0.03 -15.375 -11.711 1 98.38 72 ARG A N 1
ATOM 592 C CA . ARG A 1 72 ? 0.238 -15.523 -13.148 1 98.38 72 ARG A CA 1
ATOM 593 C C . ARG A 1 72 ? 1.654 -15.109 -13.539 1 98.38 72 ARG A C 1
ATOM 595 O O . ARG A 1 72 ? 2.312 -15.805 -14.32 1 98.38 72 ARG A O 1
ATOM 602 N N . PHE A 1 73 ? 2.156 -14.016 -12.984 1 98.75 73 PHE A N 1
ATOM 603 C CA . PHE A 1 73 ? 3.477 -13.5 -13.32 1 98.75 73 PHE A CA 1
ATOM 604 C C . PHE A 1 73 ? 4.57 -14.359 -12.695 1 98.75 73 PHE A C 1
ATOM 606 O O . PHE A 1 73 ? 5.668 -14.469 -13.242 1 98.75 73 PHE A O 1
ATOM 613 N N . PHE A 1 74 ? 4.25 -14.922 -11.508 1 98.56 74 PHE A N 1
ATOM 614 C CA . PHE A 1 74 ? 5.211 -15.711 -10.75 1 98.56 74 PHE A CA 1
ATOM 615 C C . PHE A 1 74 ? 4.613 -17.062 -10.359 1 98.56 74 PHE A C 1
ATOM 617 O O . PHE A 1 74 ? 4.168 -17.234 -9.227 1 98.56 74 PHE A O 1
ATOM 624 N N . PRO A 1 75 ? 4.73 -17.984 -11.203 1 97.69 75 PRO A N 1
ATOM 625 C CA . PRO A 1 75 ? 4.051 -19.281 -11.023 1 97.69 75 PRO A CA 1
ATOM 626 C C . PRO A 1 75 ? 4.551 -20.047 -9.797 1 97.69 75 PRO A C 1
ATOM 628 O O . PRO A 1 75 ? 3.895 -20.984 -9.352 1 97.69 75 PRO A O 1
ATOM 631 N N . GLU A 1 76 ? 5.676 -19.703 -9.219 1 96.94 76 GLU A N 1
ATOM 632 C CA . GLU A 1 76 ? 6.18 -20.344 -8.008 1 96.94 76 GLU A CA 1
ATOM 633 C C . GLU A 1 76 ? 5.363 -19.938 -6.789 1 96.94 76 GLU A C 1
ATOM 635 O O . GLU A 1 76 ? 5.457 -20.562 -5.734 1 96.94 76 GLU A O 1
ATOM 640 N N . LEU A 1 77 ? 4.66 -18.859 -6.938 1 97.88 77 LEU A N 1
ATOM 641 C CA . LEU A 1 77 ? 3.822 -18.406 -5.832 1 97.88 77 LEU A CA 1
ATOM 642 C C . LEU A 1 77 ? 2.545 -19.234 -5.742 1 97.88 77 LEU A C 1
ATOM 644 O O . LEU A 1 77 ? 1.946 -19.578 -6.766 1 97.88 77 LEU A O 1
ATOM 648 N N . LYS A 1 78 ? 2.207 -19.547 -4.535 1 95.19 78 LYS A N 1
ATOM 649 C CA . LYS A 1 78 ? 0.911 -20.141 -4.207 1 95.19 78 LYS A CA 1
ATOM 650 C C . LYS A 1 78 ? 0.102 -19.219 -3.299 1 95.19 78 LYS A C 1
ATOM 652 O O . LYS A 1 78 ? 0.639 -18.656 -2.342 1 95.19 78 LYS A O 1
ATOM 657 N N . LYS A 1 79 ? -1.109 -19.078 -3.689 1 91.75 79 LYS A N 1
ATOM 658 C CA . LYS A 1 79 ? -1.972 -18.172 -2.939 1 91.75 79 LYS A CA 1
ATOM 659 C C . LYS A 1 79 ? -1.923 -18.469 -1.445 1 91.75 79 LYS A C 1
ATOM 661 O O . LYS A 1 79 ? -1.864 -17.547 -0.623 1 91.75 79 LYS A O 1
ATOM 666 N N . GLU A 1 80 ? -1.857 -19.766 -1.073 1 91.38 80 GLU A N 1
ATOM 667 C CA . GLU A 1 80 ? -1.924 -20.219 0.313 1 91.38 80 GLU A CA 1
ATOM 668 C C . GLU A 1 80 ? -0.609 -19.953 1.043 1 91.38 80 GLU A C 1
ATOM 670 O O . GLU A 1 80 ? -0.516 -20.156 2.254 1 91.38 80 GLU A O 1
ATOM 675 N N . GLU A 1 81 ? 0.33 -19.438 0.331 1 92.88 81 GLU A N 1
ATOM 676 C CA . GLU A 1 81 ? 1.606 -19.094 0.953 1 92.88 81 GLU A CA 1
ATOM 677 C C . GLU A 1 81 ? 1.776 -17.594 1.084 1 92.88 81 GLU A C 1
ATOM 679 O O . GLU A 1 81 ? 2.727 -17.109 1.711 1 92.88 81 GLU A O 1
ATOM 684 N N . MET A 1 82 ? 0.929 -16.875 0.5 1 94.12 82 MET A N 1
ATOM 685 C CA . MET A 1 82 ? 1.021 -15.414 0.508 1 94.12 82 MET A CA 1
ATOM 686 C C . MET A 1 82 ? 0.358 -14.836 1.753 1 94.12 82 MET A C 1
ATOM 688 O O . MET A 1 82 ? -0.8 -15.141 2.045 1 94.12 82 MET A O 1
ATOM 692 N N . TYR A 1 83 ? 1.068 -14.031 2.361 1 91.19 83 TYR A N 1
ATOM 693 C CA . TYR A 1 83 ? 0.571 -13.484 3.617 1 91.19 83 TYR A CA 1
ATOM 694 C C . TYR A 1 83 ? -0.673 -12.633 3.387 1 91.19 83 TYR A C 1
ATOM 696 O O . TYR A 1 83 ? -1.57 -12.594 4.234 1 91.19 83 TYR A O 1
ATOM 704 N N . CYS A 1 84 ? -0.75 -12.031 2.254 1 91.06 84 CYS A N 1
ATOM 705 C CA . CYS A 1 84 ? -1.915 -11.203 1.971 1 91.06 84 CYS A CA 1
ATOM 706 C C . CYS A 1 84 ? -3.164 -12.055 1.8 1 91.06 84 CYS A C 1
ATOM 708 O O . CYS A 1 84 ? -4.285 -11.562 1.955 1 91.06 84 CYS A O 1
ATOM 710 N N . TYR A 1 85 ? -3 -13.258 1.414 1 86.69 85 TYR A N 1
ATOM 711 C CA . TYR A 1 85 ? -4.117 -14.188 1.295 1 86.69 85 TYR A CA 1
ATOM 712 C C . TYR A 1 85 ? -4.391 -14.883 2.623 1 86.69 85 TYR A C 1
ATOM 714 O O . TYR A 1 85 ? -5.547 -15.031 3.027 1 86.69 85 TYR A O 1
ATOM 722 N N . LEU A 1 86 ? -3.338 -15.422 3.33 1 78.38 86 LEU A N 1
ATOM 723 C CA . LEU A 1 86 ? -3.441 -16.141 4.594 1 78.38 86 LEU A CA 1
ATOM 724 C C . LEU A 1 86 ? -4.113 -15.273 5.66 1 78.38 86 LEU A C 1
ATOM 726 O O . LEU A 1 86 ? -4.789 -15.797 6.547 1 78.38 86 LEU A O 1
ATOM 730 N N . ASN A 1 87 ? -3.854 -14.047 5.523 1 72.5 87 ASN A N 1
ATOM 731 C CA . ASN A 1 87 ? -4.434 -13.109 6.48 1 72.5 87 ASN A CA 1
ATOM 732 C C . ASN A 1 87 ? -5.953 -13.055 6.363 1 72.5 87 ASN A C 1
ATOM 734 O O . ASN A 1 87 ? -6.629 -12.531 7.25 1 72.5 87 ASN A O 1
ATOM 738 N N . ARG A 1 88 ? -6.426 -13.586 5.359 1 64.44 88 ARG A N 1
ATOM 739 C CA . ARG A 1 88 ? -7.859 -13.562 5.086 1 64.44 88 ARG A CA 1
ATOM 740 C C . ARG A 1 88 ? -8.5 -14.906 5.414 1 64.44 88 ARG A C 1
ATOM 742 O O . ARG A 1 88 ? -9.703 -14.977 5.684 1 64.44 88 ARG A O 1
ATOM 749 N N . LYS A 1 89 ? -7.887 -16.109 5.266 1 56.69 89 LYS A N 1
ATOM 750 C CA . LYS A 1 89 ? -8.43 -17.469 5.332 1 56.69 89 LYS A CA 1
ATOM 751 C C . LYS A 1 89 ? -8.789 -17.844 6.766 1 56.69 89 LYS A C 1
ATOM 753 O O . LYS A 1 89 ? -9.758 -18.562 6.996 1 56.69 89 LYS A O 1
ATOM 758 N N . ASP A 1 90 ? -7.887 -17.781 7.684 1 53.28 90 ASP A N 1
ATOM 759 C CA . ASP A 1 90 ? -8.172 -18.672 8.805 1 53.28 90 ASP A CA 1
ATOM 760 C C . ASP A 1 90 ? -9.555 -18.406 9.383 1 53.28 90 ASP A C 1
ATOM 762 O O . ASP A 1 90 ? -9.875 -18.859 10.484 1 53.28 90 ASP A O 1
ATOM 766 N N . LYS A 1 91 ? -10.266 -17.359 9.148 1 48.69 91 LYS A N 1
ATOM 767 C CA . LYS A 1 91 ? -11.375 -17.438 10.094 1 48.69 91 LYS A CA 1
ATOM 768 C C . LYS A 1 91 ? -12.352 -18.547 9.703 1 48.69 91 LYS A C 1
ATOM 770 O O . LYS A 1 91 ? -13.016 -18.469 8.672 1 48.69 91 LYS A O 1
ATOM 775 N N . PRO A 1 92 ? -12 -19.781 10.047 1 41.84 92 PRO A N 1
ATOM 776 C CA . PRO A 1 92 ? -13 -20.844 9.875 1 41.84 92 PRO A CA 1
ATOM 777 C C . PRO A 1 92 ? -14.406 -20.406 10.281 1 41.84 92 PRO A C 1
ATOM 779 O O . PRO A 1 92 ? -14.562 -19.594 11.203 1 41.84 92 PRO A O 1
ATOM 782 N N . TYR A 1 93 ? -15.305 -20.266 9.352 1 39.28 93 TYR A N 1
ATOM 783 C CA . TYR A 1 93 ? -16.703 -20.312 9.758 1 39.28 93 TYR A CA 1
ATOM 784 C C . TYR A 1 93 ? -16.953 -21.422 10.766 1 39.28 93 TYR A C 1
ATOM 786 O O . TYR A 1 93 ? -16.781 -22.609 10.453 1 39.28 93 TYR A O 1
ATOM 794 N N . HIS A 1 94 ? -16.312 -21.391 11.852 1 35.84 94 HIS A N 1
ATOM 795 C CA . HIS A 1 94 ? -16.844 -22.359 12.797 1 35.84 94 HIS A CA 1
ATOM 796 C C . HIS A 1 94 ? -18.359 -22.281 12.883 1 35.84 94 HIS A C 1
ATOM 798 O O . HIS A 1 94 ? -18.906 -21.922 13.93 1 35.84 94 HIS A O 1
ATOM 804 N N . TRP A 1 95 ? -19.062 -22 11.836 1 30.06 95 TRP A N 1
ATOM 805 C CA . TRP A 1 95 ? -20.484 -22.25 12.047 1 30.06 95 TRP A CA 1
ATOM 806 C C . TRP A 1 95 ? -20.75 -23.719 12.344 1 30.06 95 TRP A C 1
ATOM 808 O O . TRP A 1 95 ? -21.906 -24.141 12.508 1 30.06 95 TRP A O 1
ATOM 818 N N . ILE A 1 96 ? -19.766 -24.547 12.164 1 25.3 96 ILE A N 1
ATOM 819 C CA . ILE A 1 96 ? -20.422 -25.781 12.562 1 25.3 96 ILE A CA 1
ATOM 820 C C . ILE A 1 96 ? -20.641 -25.781 14.078 1 25.3 96 ILE A C 1
ATOM 822 O O . ILE A 1 96 ? -19.75 -25.375 14.836 1 25.3 96 ILE A O 1
ATOM 826 N N . MET B 1 1 ? -13.102 -5.457 15.023 1 84.75 1 MET B N 1
ATOM 827 C CA . MET B 1 1 ? -12.844 -5.082 13.633 1 84.75 1 MET B CA 1
ATOM 828 C C . MET B 1 1 ? -13.406 -3.701 13.328 1 84.75 1 MET B C 1
ATOM 830 O O . MET B 1 1 ? -14.461 -3.33 13.852 1 84.75 1 MET B O 1
ATOM 834 N N . PRO B 1 2 ? -12.688 -2.996 12.508 1 91.75 2 PRO B N 1
ATOM 835 C CA . PRO B 1 2 ? -13.258 -1.69 12.172 1 91.75 2 PRO B CA 1
ATOM 836 C C . PRO B 1 2 ? -14.484 -1.799 11.273 1 91.75 2 PRO B C 1
ATOM 838 O O . PRO B 1 2 ? -14.578 -2.721 10.461 1 91.75 2 PRO B O 1
ATOM 841 N N . LYS B 1 3 ? -15.453 -0.86 11.492 1 93.56 3 LYS B N 1
ATOM 842 C CA . LYS B 1 3 ? -16.641 -0.761 10.648 1 93.56 3 LYS B CA 1
ATOM 843 C C . LYS B 1 3 ? -16.391 0.177 9.469 1 93.56 3 LYS B C 1
ATOM 845 O O . LYS B 1 3 ? -16.734 1.359 9.531 1 93.56 3 LYS B O 1
ATOM 850 N N . LEU B 1 4 ? -15.906 -0.39 8.391 1 95 4 LEU B N 1
ATOM 851 C CA . LEU B 1 4 ? -15.578 0.4 7.211 1 95 4 LEU B CA 1
ATOM 852 C C . LEU B 1 4 ? -16.562 0.121 6.082 1 95 4 LEU B C 1
ATOM 854 O O . LEU B 1 4 ? -17.094 -0.99 5.969 1 95 4 LEU B O 1
ATOM 858 N N . ASP B 1 5 ? -16.891 1.147 5.328 1 93.88 5 ASP B N 1
ATOM 859 C CA . ASP B 1 5 ? -17.719 0.965 4.141 1 93.88 5 ASP B CA 1
ATOM 860 C C . ASP B 1 5 ? -17.109 -0.067 3.195 1 93.88 5 ASP B C 1
ATOM 862 O O . ASP B 1 5 ? -15.961 0.081 2.766 1 93.88 5 ASP B O 1
ATOM 866 N N . PRO B 1 6 ? -17.922 -1.077 2.812 1 91.12 6 PRO B N 1
ATOM 867 C CA . PRO B 1 6 ? -17.391 -2.137 1.956 1 91.12 6 PRO B CA 1
ATOM 868 C C . PRO B 1 6 ? -16.906 -1.615 0.607 1 91.12 6 PRO B C 1
ATOM 870 O O . PRO B 1 6 ? -16.078 -2.256 -0.042 1 91.12 6 PRO B O 1
ATOM 873 N N . VAL B 1 7 ? -17.375 -0.489 0.234 1 94.06 7 VAL B N 1
ATOM 874 C CA . VAL B 1 7 ? -17 0.044 -1.068 1 94.06 7 VAL B CA 1
ATOM 875 C C . VAL B 1 7 ? -15.5 0.364 -1.076 1 94.06 7 VAL B C 1
ATOM 877 O O . VAL B 1 7 ? -14.859 0.346 -2.131 1 94.06 7 VAL B O 1
ATOM 880 N N . LEU B 1 8 ? -14.875 0.627 0.049 1 94.69 8 LEU B N 1
ATOM 881 C CA . LEU B 1 8 ? -13.453 0.938 0.151 1 94.69 8 LEU B CA 1
ATOM 882 C C . LEU B 1 8 ? -12.609 -0.312 -0.061 1 94.69 8 LEU B C 1
ATOM 884 O O . LEU B 1 8 ? -11.414 -0.216 -0.36 1 94.69 8 LEU B O 1
ATOM 888 N N . PHE B 1 9 ? -13.25 -1.51 0.116 1 92.94 9 PHE B N 1
ATOM 889 C CA . PHE B 1 9 ? -12.516 -2.77 0.079 1 92.94 9 PHE B CA 1
ATOM 890 C C . PHE B 1 9 ? -13.273 -3.814 -0.733 1 92.94 9 PHE B C 1
ATOM 892 O O . PHE B 1 9 ? -13.344 -4.98 -0.344 1 92.94 9 PHE B O 1
ATOM 899 N N . TRP B 1 10 ? -13.922 -3.439 -1.74 1 91.25 10 TRP B N 1
ATOM 900 C CA . TRP B 1 10 ? -14.727 -4.32 -2.574 1 91.25 10 TRP B CA 1
ATOM 901 C C . TRP B 1 10 ? -13.859 -5.352 -3.287 1 91.25 10 TRP B C 1
ATOM 903 O O . TRP B 1 10 ? -14.336 -6.418 -3.672 1 91.25 10 TRP B O 1
ATOM 913 N N . ASP B 1 11 ? -12.609 -5.059 -3.367 1 90.06 11 ASP B N 1
ATOM 914 C CA . ASP B 1 11 ? -11.664 -5.875 -4.121 1 90.06 11 ASP B CA 1
ATOM 915 C C . ASP B 1 11 ? -10.891 -6.816 -3.201 1 90.06 11 ASP B C 1
ATOM 917 O O . ASP B 1 11 ? -9.922 -7.453 -3.623 1 90.06 11 ASP B O 1
ATOM 921 N N . VAL B 1 12 ? -11.281 -6.867 -1.943 1 87.62 12 VAL B N 1
ATOM 922 C CA . VAL B 1 12 ? -10.625 -7.777 -1.009 1 87.62 12 VAL B CA 1
ATOM 923 C C . VAL B 1 12 ? -11.672 -8.461 -0.135 1 87.62 12 VAL B C 1
ATOM 925 O O . VAL B 1 12 ? -12.812 -8 -0.044 1 87.62 12 VAL B O 1
ATOM 928 N N . ASP B 1 13 ? -11.266 -9.602 0.408 1 82.5 13 ASP B N 1
ATOM 929 C CA . ASP B 1 13 ? -12.086 -10.219 1.443 1 82.5 13 ASP B CA 1
ATOM 930 C C . ASP B 1 13 ? -11.812 -9.602 2.811 1 82.5 13 ASP B C 1
ATOM 932 O O . ASP B 1 13 ? -11 -10.125 3.584 1 82.5 13 ASP B O 1
ATOM 936 N N . ILE B 1 14 ? -12.438 -8.586 3.115 1 79.88 14 ILE B N 1
ATOM 937 C CA . ILE B 1 14 ? -12.148 -7.754 4.277 1 79.88 14 ILE B CA 1
ATOM 938 C C . ILE B 1 14 ? -12.469 -8.523 5.555 1 79.88 14 ILE B C 1
ATOM 940 O O . ILE B 1 14 ? -11.844 -8.305 6.598 1 79.88 14 ILE B O 1
ATOM 944 N N . ASP B 1 15 ? -13.477 -9.391 5.496 1 78.31 15 ASP B N 1
ATOM 945 C CA . ASP B 1 15 ? -13.906 -10.133 6.68 1 78.31 15 ASP B CA 1
ATOM 946 C C . ASP B 1 15 ? -12.797 -11.062 7.172 1 78.31 15 ASP B C 1
ATOM 948 O O . ASP B 1 15 ? -12.758 -11.422 8.352 1 78.31 15 ASP B O 1
ATOM 952 N N . ALA B 1 16 ? -11.945 -11.375 6.395 1 80.25 16 ALA B N 1
ATOM 953 C CA . ALA B 1 16 ? -10.875 -12.305 6.738 1 80.25 16 ALA B CA 1
ATOM 954 C C . ALA B 1 16 ? -9.562 -11.562 7 1 80.25 16 ALA B C 1
ATOM 956 O O . ALA B 1 16 ? -8.57 -12.172 7.418 1 80.25 16 ALA B O 1
ATOM 957 N N . MET B 1 17 ? -9.578 -10.305 6.918 1 85.75 17 MET B N 1
ATOM 958 C CA . MET B 1 17 ? -8.352 -9.516 6.977 1 85.75 17 MET B CA 1
ATOM 959 C C . MET B 1 17 ? -7.82 -9.438 8.406 1 85.75 17 MET B C 1
ATOM 961 O O . MET B 1 17 ? -8.586 -9.211 9.344 1 85.75 17 MET B O 1
ATOM 965 N N . ASP B 1 18 ? -6.543 -9.727 8.562 1 90.31 18 ASP B N 1
ATOM 966 C CA . ASP B 1 18 ? -5.863 -9.398 9.812 1 90.31 18 ASP B CA 1
ATOM 967 C C . ASP B 1 18 ? -5.527 -7.91 9.875 1 90.31 18 ASP B C 1
ATOM 969 O O . ASP B 1 18 ? -4.445 -7.488 9.461 1 90.31 18 ASP B O 1
ATOM 973 N N . PHE B 1 19 ? -6.266 -7.16 10.523 1 92.75 19 PHE B N 1
ATOM 974 C CA . PHE B 1 19 ? -6.18 -5.703 10.523 1 92.75 19 PHE B CA 1
ATOM 975 C C . PHE B 1 19 ? -4.934 -5.234 11.266 1 92.75 19 PHE B C 1
ATOM 977 O O . PHE B 1 19 ? -4.426 -4.145 11.008 1 92.75 19 PHE B O 1
ATOM 984 N N . ASP B 1 20 ? -4.445 -6.051 12.125 1 94.06 20 ASP B N 1
ATOM 985 C CA . ASP B 1 20 ? -3.236 -5.656 12.844 1 94.06 20 ASP B CA 1
ATOM 986 C C . ASP B 1 20 ? -2.008 -5.746 11.938 1 94.06 20 ASP B C 1
ATOM 988 O O . ASP B 1 20 ? -1.195 -4.82 11.898 1 94.06 20 ASP B O 1
ATOM 992 N N . LYS B 1 21 ? -1.908 -6.75 11.188 1 93.25 21 LYS B N 1
ATOM 993 C CA . LYS B 1 21 ? -0.751 -6.953 10.32 1 93.25 21 LYS B CA 1
ATOM 994 C C . LYS B 1 21 ? -0.82 -6.051 9.094 1 93.25 21 LYS B C 1
ATOM 996 O O . LYS B 1 21 ? 0.211 -5.617 8.57 1 93.25 21 LYS B O 1
ATOM 1001 N N . ALA B 1 22 ? -2.053 -5.75 8.711 1 94 22 ALA B N 1
ATOM 1002 C CA . ALA B 1 22 ? -2.24 -5.016 7.465 1 94 22 ALA B CA 1
ATOM 1003 C C . ALA B 1 22 ? -2.492 -3.533 7.73 1 94 22 ALA B C 1
ATOM 1005 O O . ALA B 1 22 ? -2.928 -2.801 6.84 1 94 22 ALA B O 1
ATOM 1006 N N . TYR B 1 23 ? -2.201 -3.059 8.883 1 96.31 23 TYR B N 1
ATOM 1007 C CA . TYR B 1 23 ? -2.686 -1.749 9.305 1 96.31 23 TYR B CA 1
ATOM 1008 C C . TYR B 1 23 ? -2.15 -0.651 8.391 1 96.31 23 TYR B C 1
ATOM 1010 O O . TYR B 1 23 ? -2.871 0.292 8.055 1 96.31 23 TYR B O 1
ATOM 1018 N N . LYS B 1 24 ? -0.917 -0.804 7.938 1 96.88 24 LYS B N 1
ATOM 1019 C CA . LYS B 1 24 ? -0.366 0.242 7.082 1 96.88 24 LYS B CA 1
ATOM 1020 C C . LYS B 1 24 ? -1.156 0.359 5.781 1 96.88 24 LYS B C 1
ATOM 1022 O O . LYS B 1 24 ? -1.496 1.464 5.352 1 96.88 24 LYS B O 1
ATOM 1027 N N . ALA B 1 25 ? -1.42 -0.802 5.227 1 95.31 25 ALA B N 1
ATOM 1028 C CA . ALA B 1 25 ? -2.141 -0.83 3.955 1 95.31 25 ALA B CA 1
ATOM 1029 C C . ALA B 1 25 ? -3.586 -0.375 4.133 1 95.31 25 ALA B C 1
ATOM 1031 O O . ALA B 1 25 ? -4.129 0.332 3.281 1 95.31 25 ALA B O 1
ATOM 1032 N N . VAL B 1 26 ? -4.207 -0.74 5.219 1 95.69 26 VAL B N 1
ATOM 1033 C CA . VAL B 1 26 ? -5.582 -0.339 5.512 1 95.69 26 VAL B CA 1
ATOM 1034 C C . VAL B 1 26 ? -5.648 1.174 5.707 1 95.69 26 VAL B C 1
ATOM 1036 O O . VAL B 1 26 ? -6.492 1.846 5.113 1 95.69 26 VAL B O 1
ATOM 1039 N N . ILE B 1 27 ? -4.727 1.694 6.504 1 98.38 27 ILE B N 1
ATOM 1040 C CA . ILE B 1 27 ? -4.695 3.127 6.773 1 98.38 27 ILE B CA 1
ATOM 1041 C C . ILE B 1 27 ? -4.469 3.893 5.473 1 98.38 27 ILE B C 1
ATOM 1043 O O . ILE B 1 27 ? -5.164 4.871 5.188 1 98.38 27 ILE B O 1
ATOM 1047 N N . ALA B 1 28 ? -3.523 3.441 4.645 1 97.69 28 ALA B N 1
ATOM 1048 C CA . ALA B 1 28 ? -3.244 4.082 3.363 1 97.69 28 ALA B CA 1
ATOM 1049 C C . ALA B 1 28 ? -4.484 4.102 2.477 1 97.69 28 ALA B C 1
ATOM 1051 O O . ALA B 1 28 ? -4.816 5.133 1.885 1 97.69 28 ALA B O 1
ATOM 1052 N N . ARG B 1 29 ? -5.242 3.023 2.418 1 96.75 29 ARG B N 1
ATOM 1053 C CA . ARG B 1 29 ? -6.438 2.912 1.589 1 96.75 29 ARG B CA 1
ATOM 1054 C C . ARG B 1 29 ? -7.535 3.842 2.086 1 96.75 29 ARG B C 1
ATOM 1056 O O . ARG B 1 29 ? -8.227 4.477 1.287 1 96.75 29 ARG B O 1
ATOM 1063 N N . VAL B 1 30 ? -7.711 3.889 3.316 1 98.12 30 VAL B N 1
ATOM 1064 C CA . VAL B 1 30 ? -8.742 4.746 3.893 1 98.12 30 VAL B CA 1
ATOM 1065 C C . VAL B 1 30 ? -8.391 6.211 3.646 1 98.12 30 VAL B C 1
ATOM 1067 O O . VAL B 1 30 ? -9.258 7.02 3.307 1 98.12 30 VAL B O 1
ATOM 1070 N N . VAL B 1 31 ? -7.125 6.582 3.812 1 98.5 31 VAL B N 1
ATOM 1071 C CA . VAL B 1 31 ? -6.695 7.945 3.525 1 98.5 31 VAL B CA 1
ATOM 1072 C C . VAL B 1 31 ? -6.938 8.266 2.051 1 98.5 31 VAL B C 1
ATOM 1074 O O . VAL B 1 31 ? -7.398 9.359 1.713 1 98.5 31 VAL B O 1
ATOM 1077 N N . GLU B 1 32 ? -6.75 7.348 1.232 1 97.5 32 GLU B N 1
ATOM 1078 C CA . GLU B 1 32 ? -6.879 7.531 -0.21 1 97.5 32 GLU B CA 1
ATOM 1079 C C . GLU B 1 32 ? -8.344 7.684 -0.619 1 97.5 32 GLU B C 1
ATOM 1081 O O . GLU B 1 32 ? -8.664 8.477 -1.507 1 97.5 32 GLU B O 1
ATOM 1086 N N . ARG B 1 33 ? -9.219 6.926 0.031 1 96.94 33 ARG B N 1
ATOM 1087 C CA . ARG B 1 33 ? -10.531 6.781 -0.592 1 96.94 33 ARG B CA 1
ATOM 1088 C C . ARG B 1 33 ? -11.641 7.094 0.402 1 96.94 33 ARG B C 1
ATOM 1090 O O . ARG B 1 33 ? -12.789 7.305 0.007 1 96.94 33 ARG B O 1
ATOM 1097 N N . GLY B 1 34 ? -11.258 7.039 1.597 1 98.25 34 GLY B N 1
ATOM 1098 C CA . GLY B 1 34 ? -12.297 7.152 2.613 1 98.25 34 GLY B CA 1
ATOM 1099 C C . GLY B 1 34 ? -12.734 8.578 2.859 1 98.25 34 GLY B C 1
ATOM 1100 O O . GLY B 1 34 ? -12.016 9.523 2.525 1 98.25 34 GLY B O 1
ATOM 1101 N N . ASP B 1 35 ? -13.906 8.727 3.445 1 98.25 35 ASP B N 1
ATOM 1102 C CA . ASP B 1 35 ? -14.375 10.016 3.932 1 98.25 35 ASP B CA 1
ATOM 1103 C C . ASP B 1 35 ? -14.117 10.172 5.43 1 98.25 35 ASP B C 1
ATOM 1105 O O . ASP B 1 35 ? -13.398 9.359 6.023 1 98.25 35 ASP B O 1
ATOM 1109 N N . GLN B 1 36 ? -14.633 11.273 5.953 1 98.44 36 GLN B N 1
ATOM 1110 C CA . GLN B 1 36 ? -14.367 11.578 7.355 1 98.44 36 GLN B CA 1
ATOM 1111 C C . GLN B 1 36 ? -14.844 10.453 8.266 1 98.44 36 GLN B C 1
ATOM 1113 O O . GLN B 1 36 ? -14.195 10.148 9.273 1 98.44 36 GLN B O 1
ATOM 1118 N N . GLN B 1 37 ? -15.922 9.867 7.898 1 98.44 37 GLN B N 1
ATOM 1119 C CA . GLN B 1 37 ? -16.453 8.781 8.719 1 98.44 37 GLN B CA 1
ATOM 1120 C C . GLN B 1 37 ? -15.477 7.602 8.742 1 98.44 37 GLN B C 1
ATOM 1122 O O . GLN B 1 37 ? -15.266 6.988 9.797 1 98.44 37 GLN B O 1
ATOM 1127 N N . GLU B 1 38 ? -14.914 7.266 7.617 1 98.62 38 GLU B N 1
ATOM 1128 C CA . GLU B 1 38 ? -13.953 6.172 7.527 1 98.62 38 GLU B CA 1
ATOM 1129 C C . GLU B 1 38 ? -12.672 6.504 8.281 1 98.62 38 GLU B C 1
ATOM 1131 O O . GLU B 1 38 ? -12.07 5.633 8.914 1 98.62 38 GLU B O 1
ATOM 1136 N N . ILE B 1 39 ? -12.289 7.773 8.188 1 98.81 39 ILE B N 1
ATOM 1137 C CA . ILE B 1 39 ? -11.125 8.234 8.93 1 98.81 39 ILE B CA 1
ATOM 1138 C C . ILE B 1 39 ? -11.383 8.102 10.43 1 98.81 39 ILE B C 1
ATOM 1140 O O . ILE B 1 39 ? -10.547 7.562 11.164 1 98.81 39 ILE B O 1
ATOM 1144 N N . ASP B 1 40 ? -12.508 8.508 10.852 1 98.75 40 ASP B N 1
ATOM 1145 C CA . ASP B 1 40 ? -12.867 8.398 12.266 1 98.75 40 ASP B CA 1
ATOM 1146 C C . ASP B 1 40 ? -12.859 6.941 12.719 1 98.75 40 ASP B C 1
ATOM 1148 O O . ASP B 1 40 ? -12.453 6.637 13.844 1 98.75 40 ASP B O 1
ATOM 1152 N N . GLU B 1 41 ? -13.258 6.055 11.844 1 98.5 41 GLU B N 1
ATOM 1153 C CA . GLU B 1 41 ? -13.344 4.637 12.18 1 98.5 41 GLU B CA 1
ATOM 1154 C C . GLU B 1 41 ? -11.961 4.027 12.383 1 98.5 41 GLU B C 1
ATOM 1156 O O . GLU B 1 41 ? -11.75 3.252 13.32 1 98.5 41 GLU B O 1
ATOM 1161 N N . ILE B 1 42 ? -10.984 4.398 11.547 1 98.44 42 ILE B N 1
ATOM 1162 C CA . ILE B 1 42 ? -9.664 3.805 11.734 1 98.44 42 ILE B CA 1
ATOM 1163 C C . ILE B 1 42 ? -8.992 4.426 12.961 1 98.44 42 ILE B C 1
ATOM 1165 O O . ILE B 1 42 ? -8.219 3.762 13.656 1 98.44 42 ILE B O 1
ATOM 1169 N N . VAL B 1 43 ? -9.289 5.664 13.273 1 98.81 43 VAL B N 1
ATOM 1170 C CA . VAL B 1 43 ? -8.766 6.277 14.484 1 98.81 43 VAL B CA 1
ATOM 1171 C C . VAL B 1 43 ? -9.367 5.594 15.711 1 98.81 43 VAL B C 1
ATOM 1173 O O . VAL B 1 43 ? -8.656 5.32 16.688 1 98.81 43 VAL B O 1
ATOM 1176 N N . ARG B 1 44 ? -10.641 5.32 15.641 1 98.56 44 ARG B N 1
ATOM 1177 C CA . ARG B 1 44 ? -11.297 4.609 16.734 1 98.56 44 ARG B CA 1
ATOM 1178 C C . ARG B 1 44 ? -10.688 3.225 16.922 1 98.56 44 ARG B C 1
ATOM 1180 O O . ARG B 1 44 ? -10.438 2.805 18.062 1 98.56 44 ARG B O 1
ATOM 1187 N N . PHE B 1 45 ? -10.445 2.533 15.938 1 98.19 45 PHE B N 1
ATOM 1188 C CA . PHE B 1 45 ? -10.016 1.14 15.961 1 98.19 45 PHE B CA 1
ATOM 1189 C C . PHE B 1 45 ? -8.539 1.036 16.312 1 98.19 45 PHE B C 1
ATOM 1191 O O . PHE B 1 45 ? -8.156 0.257 17.188 1 98.19 45 PHE B O 1
ATOM 1198 N N . TYR B 1 46 ? -7.668 1.805 15.625 1 98.44 46 TYR B N 1
ATOM 1199 C CA . TYR B 1 46 ? -6.227 1.683 15.797 1 98.44 46 TYR B CA 1
ATOM 1200 C C . TYR B 1 46 ? -5.719 2.643 16.859 1 98.44 46 TYR B C 1
ATOM 1202 O O . TYR B 1 46 ? -4.676 2.402 17.484 1 98.44 46 TYR B O 1
ATOM 1210 N N . GLY B 1 47 ? -6.363 3.773 17.047 1 98.56 47 GLY B N 1
ATOM 1211 C CA . GLY B 1 47 ? -5.883 4.871 17.875 1 98.56 47 GLY B CA 1
ATOM 1212 C C . GLY B 1 47 ? -5.23 5.98 17.078 1 98.56 47 GLY B C 1
ATOM 1213 O O . GLY B 1 47 ? -4.543 5.711 16.078 1 98.56 47 GLY B O 1
ATOM 1214 N N . PHE B 1 48 ? -5.48 7.141 17.562 1 98.69 48 PHE B N 1
ATOM 1215 C CA . PHE B 1 48 ? -5.008 8.336 16.875 1 98.69 48 PHE B CA 1
ATOM 1216 C C . PHE B 1 48 ? -3.5 8.281 16.672 1 98.69 48 PHE B C 1
ATOM 1218 O O . PHE B 1 48 ? -3.014 8.477 15.555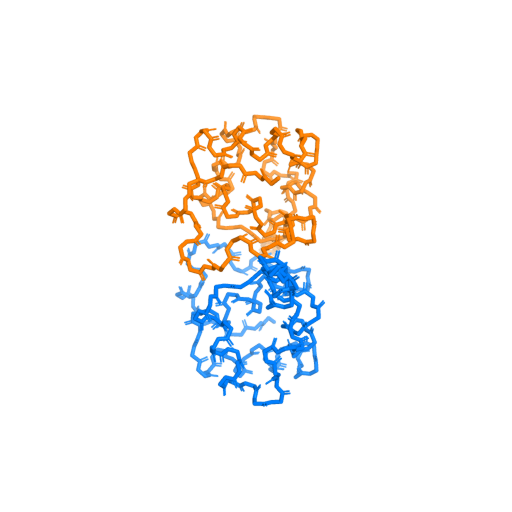 1 98.69 48 PHE B O 1
ATOM 1225 N N . GLU B 1 49 ? -2.764 7.98 17.672 1 98.56 49 GLU B N 1
ATOM 1226 C CA . GLU B 1 49 ? -1.305 7.98 17.609 1 98.56 49 GLU B CA 1
ATOM 1227 C C . GLU B 1 49 ? -0.796 6.953 16.594 1 98.56 49 GLU B C 1
ATOM 1229 O O . GLU B 1 49 ? 0.127 7.234 15.828 1 98.56 49 GLU B O 1
ATOM 1234 N N . LYS B 1 50 ? -1.359 5.832 16.547 1 98.62 50 LYS B N 1
ATOM 1235 C CA . LYS B 1 50 ? -0.949 4.785 15.617 1 98.62 50 LYS B CA 1
ATOM 1236 C C . LYS B 1 50 ? -1.208 5.195 14.172 1 98.62 50 LYS B C 1
ATOM 1238 O O . LYS B 1 50 ? -0.36 4.992 13.305 1 98.62 50 LYS B O 1
ATOM 1243 N N . VAL B 1 51 ? -2.365 5.812 13.953 1 98.75 51 VAL B N 1
ATOM 1244 C CA . VAL B 1 51 ? -2.717 6.23 12.594 1 98.75 51 VAL B CA 1
ATOM 1245 C C . VAL B 1 51 ? -1.751 7.316 12.125 1 98.75 51 VAL B C 1
ATOM 1247 O O . VAL B 1 51 ? -1.165 7.203 11.047 1 98.75 51 VAL B O 1
ATOM 1250 N N . VAL B 1 52 ? -1.53 8.273 12.938 1 98.75 52 VAL B N 1
ATOM 1251 C CA . VAL B 1 52 ? -0.678 9.398 12.57 1 98.75 52 VAL B CA 1
ATOM 1252 C C . VAL B 1 52 ? 0.762 8.922 12.398 1 98.75 52 VAL B C 1
ATOM 1254 O O . VAL B 1 52 ? 1.438 9.305 11.438 1 98.75 52 VAL B O 1
ATOM 1257 N N . THR B 1 53 ? 1.215 8.07 13.281 1 98.56 53 THR B N 1
ATOM 1258 C CA . THR B 1 53 ? 2.566 7.535 13.18 1 98.56 53 THR B CA 1
ATOM 1259 C C . THR B 1 53 ? 2.73 6.711 11.906 1 98.56 53 THR B C 1
ATOM 1261 O O . THR B 1 53 ? 3.748 6.816 11.219 1 98.56 53 THR B O 1
ATOM 1264 N N . ALA B 1 54 ? 1.74 5.934 11.602 1 98.38 54 ALA B N 1
ATOM 1265 C CA . ALA B 1 54 ? 1.801 5.125 10.391 1 98.38 54 ALA B CA 1
ATOM 1266 C C . ALA B 1 54 ? 1.932 6.008 9.148 1 98.38 54 ALA B C 1
ATOM 1268 O O . ALA B 1 54 ? 2.801 5.781 8.305 1 98.38 54 ALA B O 1
ATOM 1269 N N . ILE B 1 55 ? 1.129 7.016 9.07 1 98.25 55 ILE B N 1
ATOM 1270 C CA . ILE B 1 55 ? 1.117 7.902 7.914 1 98.25 55 ILE B CA 1
ATOM 1271 C C . ILE B 1 55 ? 2.434 8.672 7.84 1 98.25 55 ILE B C 1
ATOM 1273 O O . ILE B 1 55 ? 2.994 8.852 6.754 1 98.25 55 ILE B O 1
ATOM 1277 N N . ARG B 1 56 ? 2.92 9.055 8.961 1 97.31 56 ARG B N 1
ATOM 1278 C CA . ARG B 1 56 ? 4.09 9.93 9.008 1 97.31 56 ARG B CA 1
ATOM 1279 C C . ARG B 1 56 ? 5.375 9.133 8.828 1 97.31 56 ARG B C 1
ATOM 1281 O O . ARG B 1 56 ? 6.27 9.539 8.086 1 97.31 56 ARG B O 1
ATOM 1288 N N . ASP B 1 57 ? 5.453 7.949 9.453 1 96.5 57 ASP B N 1
ATOM 1289 C CA . ASP B 1 57 ? 6.77 7.355 9.68 1 96.5 57 ASP B CA 1
ATOM 1290 C C . ASP B 1 57 ? 6.867 5.977 9.023 1 96.5 57 ASP B C 1
ATOM 1292 O O . ASP B 1 57 ? 7.965 5.43 8.891 1 96.5 57 ASP B O 1
ATOM 1296 N N . GLU B 1 58 ? 5.793 5.398 8.641 1 96.06 58 GLU B N 1
ATOM 1297 C CA . GLU B 1 58 ? 5.879 3.988 8.273 1 96.06 58 GLU B CA 1
ATOM 1298 C C . GLU B 1 58 ? 5.441 3.764 6.832 1 96.06 58 GLU B C 1
ATOM 1300 O O . GLU B 1 58 ? 5.867 2.803 6.191 1 96.06 58 GLU B O 1
ATOM 1305 N N . ILE B 1 59 ? 4.594 4.59 6.32 1 95.69 59 ILE B N 1
ATOM 1306 C CA . ILE B 1 59 ? 4.121 4.48 4.945 1 95.69 59 ILE B CA 1
ATOM 1307 C C . ILE B 1 59 ? 5.027 5.293 4.02 1 95.69 59 ILE B C 1
ATOM 1309 O O . ILE B 1 59 ? 5.066 6.523 4.102 1 95.69 59 ILE B O 1
ATOM 1313 N N . TYR B 1 60 ? 5.652 4.605 3.105 1 92.5 60 TYR B N 1
ATOM 1314 C CA . TYR B 1 60 ? 6.703 5.238 2.312 1 92.5 60 TYR B CA 1
ATOM 1315 C C . TYR B 1 60 ? 6.18 5.637 0.938 1 92.5 60 TYR B C 1
ATOM 1317 O O . TYR B 1 60 ? 6.879 6.301 0.171 1 92.5 60 TYR B O 1
ATOM 1325 N N . PHE B 1 61 ? 4.941 5.219 0.693 1 92.06 61 PHE B N 1
ATOM 1326 C CA . PHE B 1 61 ? 4.371 5.516 -0.616 1 92.06 61 PHE B CA 1
ATOM 1327 C C . PHE B 1 61 ? 2.893 5.859 -0.495 1 92.06 61 PHE B C 1
ATOM 1329 O O . PHE B 1 61 ? 2.098 5.051 -0.011 1 92.06 61 PHE B O 1
ATOM 1336 N N . LEU B 1 62 ? 2.561 7.078 -0.948 1 94.12 62 LEU B N 1
ATOM 1337 C CA . LEU B 1 62 ? 1.196 7.559 -1.137 1 94.12 62 LEU B CA 1
ATOM 1338 C C . LEU B 1 62 ? 1.094 8.422 -2.389 1 94.12 62 LEU B C 1
ATOM 1340 O O . LEU B 1 62 ? 2.006 9.195 -2.693 1 94.12 62 LEU B O 1
ATOM 1344 N N . PRO B 1 63 ? -0.028 8.289 -3.064 1 93.62 63 PRO B N 1
ATOM 1345 C CA . PRO B 1 63 ? -0.292 9.297 -4.098 1 93.62 63 PRO B CA 1
ATOM 1346 C C . PRO B 1 63 ? -0.29 10.719 -3.547 1 93.62 63 PRO B C 1
ATOM 1348 O O . PRO B 1 63 ? -0.554 10.93 -2.359 1 93.62 63 PRO B O 1
ATOM 1351 N N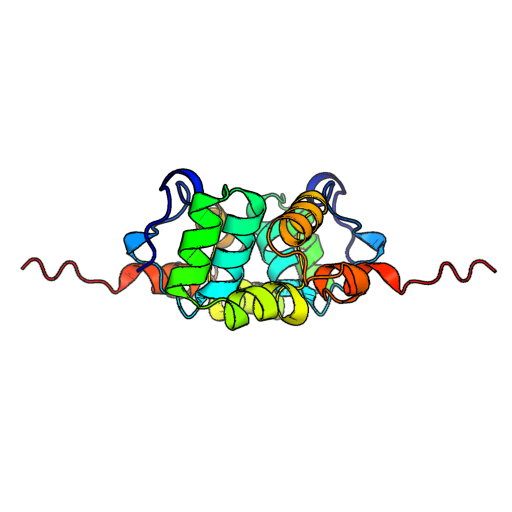 . ASN B 1 64 ? -0.023 11.648 -4.484 1 93.12 64 ASN B N 1
ATOM 1352 C CA . ASN B 1 64 ? 0.009 13.055 -4.086 1 93.12 64 ASN B CA 1
ATOM 1353 C C . ASN B 1 64 ? -1.318 13.492 -3.473 1 93.12 64 ASN B C 1
ATOM 1355 O O . ASN B 1 64 ? -1.339 14.141 -2.426 1 93.12 64 ASN B O 1
AT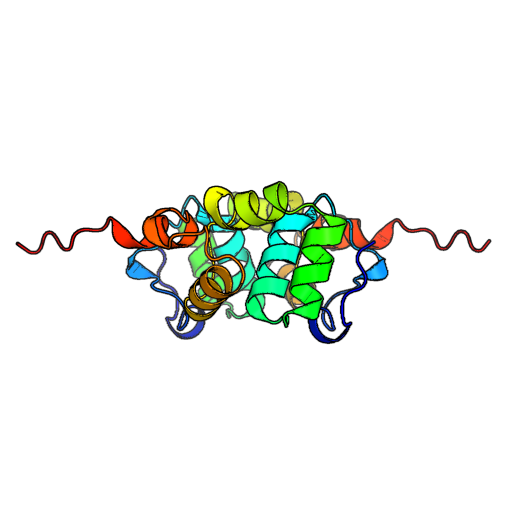OM 1359 N N . TYR B 1 65 ? -2.363 13.102 -4.07 1 95.88 65 TYR B N 1
ATOM 1360 C CA . TYR B 1 65 ? -3.666 13.523 -3.57 1 95.88 65 TYR B CA 1
ATOM 1361 C C . TYR B 1 65 ? -3.941 12.93 -2.193 1 95.88 65 TYR B C 1
ATOM 1363 O O . TYR B 1 65 ? -4.637 13.539 -1.377 1 95.88 65 TYR B O 1
ATOM 1371 N N . ALA B 1 66 ? -3.422 11.727 -1.913 1 97.19 66 ALA B N 1
ATOM 1372 C CA . ALA B 1 66 ? -3.596 11.094 -0.61 1 97.19 66 ALA B CA 1
ATOM 1373 C C . ALA B 1 66 ? -2.773 11.805 0.461 1 97.19 66 ALA B C 1
ATOM 1375 O O . ALA B 1 66 ? -3.189 11.883 1.619 1 97.19 66 ALA B O 1
ATOM 1376 N N . ILE B 1 67 ? -1.605 12.305 0.048 1 96.06 67 ILE B N 1
ATOM 1377 C CA . ILE B 1 67 ? -0.818 13.117 0.967 1 96.06 67 ILE B CA 1
ATOM 1378 C C . ILE B 1 67 ? -1.604 14.367 1.35 1 96.06 67 ILE B C 1
ATOM 1380 O O . ILE B 1 67 ? -1.695 14.719 2.529 1 96.06 67 ILE B O 1
ATOM 1384 N N . ASP B 1 68 ? -2.229 14.984 0.38 1 97.06 68 ASP B N 1
ATOM 1385 C CA . ASP B 1 68 ? -3.053 16.156 0.628 1 97.06 68 ASP B CA 1
ATOM 1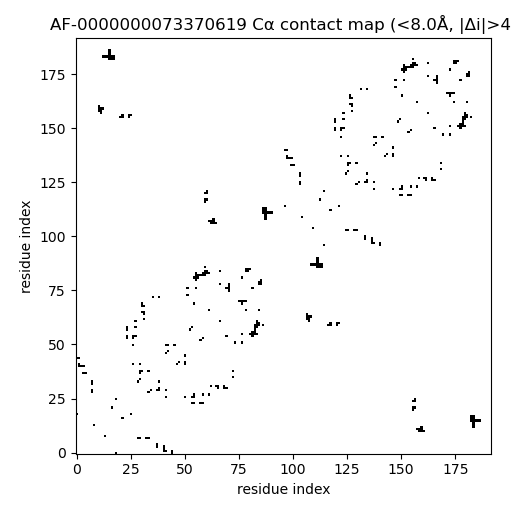386 C C . ASP B 1 68 ? -4.223 15.828 1.548 1 97.06 68 ASP B C 1
ATOM 1388 O O . ASP B 1 68 ? -4.531 16.578 2.469 1 97.06 68 ASP B O 1
ATOM 1392 N N . ARG B 1 69 ? -4.797 14.719 1.317 1 98.38 69 ARG B N 1
ATOM 1393 C CA . ARG B 1 69 ? -5.914 14.281 2.146 1 98.38 69 ARG B CA 1
ATOM 1394 C C . ARG B 1 69 ? -5.461 14.008 3.578 1 98.38 69 ARG B C 1
ATOM 1396 O O . ARG B 1 69 ? -6.137 14.391 4.531 1 98.38 69 ARG B O 1
ATOM 1403 N N . ALA B 1 70 ? -4.34 13.359 3.682 1 98.56 70 ALA B N 1
ATOM 1404 C CA . ALA B 1 70 ? -3.803 13.07 5.008 1 98.56 70 ALA B CA 1
ATOM 1405 C C . ALA B 1 70 ? -3.619 14.344 5.82 1 98.56 70 ALA B C 1
ATOM 1407 O O . ALA B 1 70 ? -4.004 14.406 6.992 1 98.56 70 ALA B O 1
ATOM 1408 N N . ILE B 1 71 ? -3.098 15.367 5.219 1 98.19 71 ILE B N 1
ATOM 1409 C CA . ILE B 1 71 ? -2.82 16.625 5.895 1 98.19 71 ILE B CA 1
ATOM 1410 C C . ILE B 1 71 ? -4.133 17.328 6.23 1 98.19 71 ILE B C 1
ATOM 1412 O O . ILE B 1 71 ? -4.25 17.969 7.277 1 98.19 71 ILE B O 1
ATOM 1416 N N . ARG B 1 72 ? -5.141 17.172 5.414 1 98.38 72 ARG B N 1
ATOM 1417 C CA . ARG B 1 72 ? -6.449 17.75 5.688 1 98.38 72 ARG B CA 1
ATOM 1418 C C . ARG B 1 72 ? -7.125 17.047 6.859 1 98.38 72 ARG B C 1
ATOM 1420 O O . ARG B 1 72 ? -7.691 17.703 7.738 1 98.38 72 ARG B O 1
ATOM 1427 N N . PHE B 1 73 ? -7.035 15.727 6.914 1 98.69 73 PHE B N 1
ATOM 1428 C CA . PHE B 1 73 ? -7.688 14.938 7.957 1 98.69 73 PHE B CA 1
ATOM 1429 C C . PHE B 1 73 ? -6.938 15.062 9.281 1 98.69 73 PHE B C 1
ATOM 1431 O O . PHE B 1 73 ? -7.539 14.984 10.352 1 98.69 73 PHE B O 1
ATOM 1438 N N . PHE B 1 74 ? -5.605 15.227 9.164 1 98.56 74 PHE B N 1
ATOM 1439 C CA . PHE B 1 74 ? -4.738 15.289 10.336 1 98.56 74 PHE B CA 1
ATOM 1440 C C . PHE B 1 74 ? -3.832 16.516 10.273 1 98.56 74 PHE B C 1
ATOM 1442 O O . PHE B 1 74 ? -2.658 16.406 9.906 1 98.56 74 PHE B O 1
ATOM 1449 N N . PRO B 1 75 ? -4.301 17.578 10.742 1 97.69 75 PRO B N 1
ATOM 1450 C CA . PRO B 1 75 ? -3.605 18.859 10.586 1 97.69 75 PRO B CA 1
ATOM 1451 C C . PRO B 1 75 ? -2.26 18.891 11.305 1 97.69 75 PRO B C 1
ATOM 1453 O O . PRO B 1 75 ? -1.434 19.766 11.039 1 97.69 75 PRO B O 1
ATOM 1456 N N . GLU B 1 76 ? -1.985 17.984 12.219 1 97.06 76 GLU B N 1
ATOM 1457 C CA . GLU B 1 76 ? -0.696 17.906 12.898 1 97.06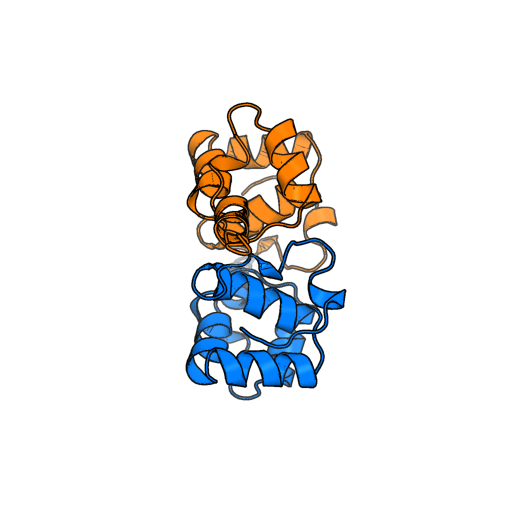 76 GLU B CA 1
ATOM 1458 C C . GLU B 1 76 ? 0.393 17.391 11.961 1 97.06 76 GLU B C 1
ATOM 1460 O O . GLU B 1 76 ? 1.583 17.516 12.258 1 97.06 76 GLU B O 1
ATOM 1465 N N . LEU B 1 77 ? -0.041 16.797 10.906 1 97.94 77 LEU B N 1
ATOM 1466 C CA . LEU B 1 77 ? 0.923 16.281 9.938 1 97.94 77 LEU B CA 1
ATOM 1467 C C . LEU B 1 77 ? 1.442 17.406 9.047 1 97.94 77 LEU B C 1
ATOM 1469 O O . LEU B 1 77 ? 0.678 18.281 8.633 1 97.94 77 LEU B O 1
ATOM 1473 N N . LYS B 1 78 ? 2.725 17.359 8.82 1 95.31 78 LYS B N 1
ATOM 1474 C CA . LYS B 1 78 ? 3.381 18.203 7.82 1 95.31 78 LYS B CA 1
ATOM 1475 C C . LYS B 1 78 ? 4 17.344 6.715 1 95.31 78 LYS B C 1
ATOM 1477 O O . LYS B 1 78 ? 4.625 16.312 6.988 1 95.31 78 LYS B O 1
ATOM 1482 N N . LYS B 1 79 ? 3.744 17.781 5.531 1 91.75 79 LYS B N 1
ATOM 1483 C CA . LYS B 1 79 ? 4.227 17.016 4.383 1 91.75 79 LYS B CA 1
ATOM 1484 C C . LYS B 1 79 ? 5.715 16.703 4.508 1 91.75 79 LYS B C 1
ATOM 1486 O O . LYS B 1 79 ? 6.156 15.594 4.211 1 91.75 79 LYS B O 1
ATOM 1491 N N . GLU B 1 80 ? 6.523 17.672 5.043 1 91.44 80 GLU B N 1
ATOM 1492 C CA . GLU B 1 80 ? 7.977 17.578 5.117 1 91.44 80 GLU B CA 1
ATOM 1493 C C . GLU B 1 80 ? 8.414 16.625 6.23 1 91.44 80 GLU B C 1
ATOM 1495 O O . GLU B 1 80 ? 9.602 16.312 6.359 1 91.44 80 GLU B O 1
ATOM 1500 N N . GLU B 1 81 ? 7.453 16.125 6.922 1 92.81 81 GLU B N 1
ATOM 1501 C CA . GLU B 1 81 ? 7.762 15.156 7.973 1 92.81 81 GLU B CA 1
ATOM 1502 C C . GLU B 1 81 ? 7.332 13.75 7.574 1 92.81 81 GLU B C 1
ATOM 1504 O O . GLU B 1 81 ? 7.633 12.781 8.273 1 92.81 81 GLU B O 1
ATOM 1509 N N . MET B 1 82 ? 6.637 13.633 6.547 1 94.25 82 MET B N 1
ATOM 1510 C CA . MET B 1 82 ? 6.121 12.344 6.094 1 94.25 82 MET B CA 1
ATOM 1511 C C . MET B 1 82 ? 7.152 11.617 5.238 1 94.25 82 MET B C 1
ATOM 1513 O O . MET B 1 82 ? 7.664 12.172 4.266 1 94.25 82 MET B O 1
ATOM 1517 N N . TYR B 1 83 ? 7.352 10.461 5.598 1 91.31 83 TYR B N 1
ATOM 1518 C CA . TYR B 1 83 ? 8.383 9.695 4.906 1 91.31 83 TYR B CA 1
ATOM 1519 C C . TY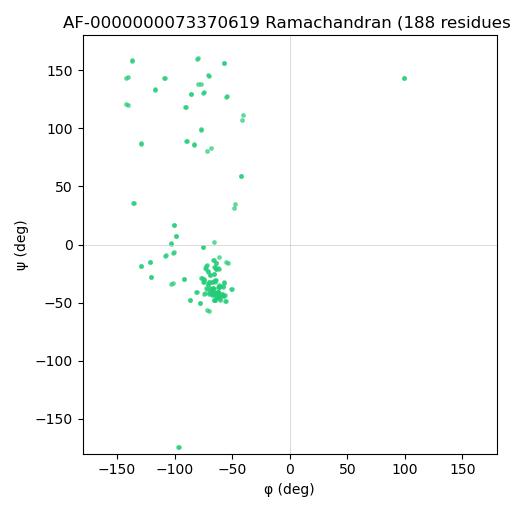R B 1 83 ?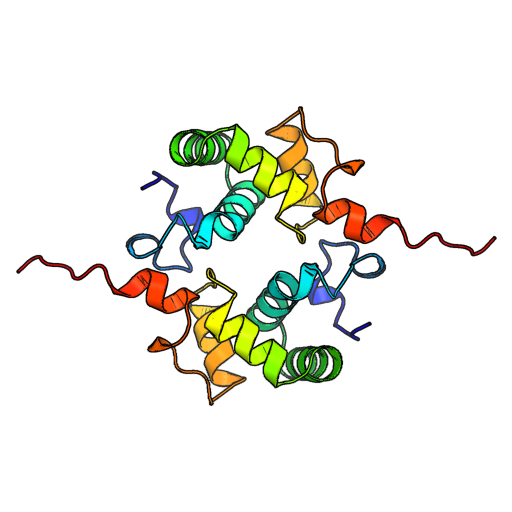 8.023 9.477 3.445 1 91.31 83 TYR B C 1
ATOM 1521 O O . TYR B 1 83 ? 8.898 9.438 2.578 1 91.31 83 TYR B O 1
ATOM 1529 N N . CYS B 1 84 ? 6.773 9.406 3.186 1 90.94 84 CYS B N 1
ATOM 1530 C CA . CYS B 1 84 ? 6.355 9.203 1.803 1 90.94 84 CYS B CA 1
ATOM 1531 C C . CYS B 1 84 ? 6.648 10.438 0.958 1 90.94 84 CYS B C 1
ATOM 1533 O O . CYS B 1 84 ? 6.773 10.344 -0.263 1 90.94 84 CYS B O 1
ATOM 1535 N N . TYR B 1 85 ? 6.695 11.547 1.578 1 86.56 85 TYR B N 1
ATOM 1536 C CA . TYR B 1 85 ? 7.043 12.781 0.879 1 86.56 85 TYR B CA 1
ATOM 1537 C C . TYR B 1 85 ? 8.555 12.984 0.847 1 86.56 85 TYR B C 1
ATOM 1539 O O . TYR B 1 85 ? 9.109 13.359 -0.186 1 86.56 85 TYR B O 1
ATOM 1547 N N . LEU B 1 86 ? 9.258 12.836 1.991 1 79 86 LEU B N 1
ATOM 1548 C CA . LEU B 1 86 ? 10.695 13.023 2.129 1 79 86 LEU B CA 1
ATOM 1549 C C . LEU B 1 86 ? 11.461 12.109 1.175 1 79 86 LEU B C 1
ATOM 1551 O O . LEU B 1 86 ? 12.547 12.453 0.717 1 79 86 LEU B O 1
ATOM 1555 N N . ASN B 1 87 ? 10.875 11.039 0.978 1 72.5 87 ASN B N 1
ATOM 1556 C CA . ASN B 1 87 ? 11.508 10.078 0.087 1 72.5 87 ASN B CA 1
ATOM 1557 C C . ASN B 1 87 ? 11.562 10.594 -1.35 1 72.5 87 ASN B C 1
ATOM 1559 O O . ASN B 1 87 ? 12.281 10.039 -2.184 1 72.5 87 ASN B O 1
ATOM 1563 N N . ARG B 1 88 ? 10.867 11.57 -1.606 1 64.81 88 ARG B N 1
ATOM 1564 C CA . ARG B 1 88 ? 10.781 12.133 -2.949 1 64.81 88 ARG B CA 1
ATOM 1565 C C . ARG B 1 88 ? 11.648 13.383 -3.074 1 64.81 88 ARG B C 1
ATOM 1567 O O . ARG B 1 88 ? 12.023 13.773 -4.18 1 64.81 88 ARG B O 1
ATOM 1574 N N . LYS B 1 89 ? 11.867 14.289 -2.006 1 55.94 89 LYS B N 1
ATOM 1575 C CA . LYS B 1 89 ? 12.484 15.609 -2.031 1 55.94 89 LYS B CA 1
ATOM 1576 C C . LYS B 1 89 ? 13.984 15.516 -2.283 1 55.94 89 LYS B C 1
ATOM 1578 O O . LYS B 1 89 ? 14.57 16.391 -2.939 1 55.94 89 LYS B O 1
ATOM 1583 N N . ASP B 1 90 ? 14.727 14.805 -1.485 1 52.72 90 ASP B N 1
ATOM 1584 C CA . ASP B 1 90 ? 16.125 15.227 -1.434 1 52.72 90 ASP B CA 1
ATOM 1585 C C . ASP B 1 90 ? 16.734 15.281 -2.832 1 52.72 90 ASP B C 1
ATOM 1587 O O . ASP B 1 90 ? 17.953 15.344 -2.98 1 52.72 90 ASP B O 1
ATOM 1591 N N . LYS B 1 91 ? 16.234 14.727 -3.906 1 48.41 91 LYS B N 1
ATOM 1592 C CA . LYS B 1 91 ? 17.297 14.836 -4.895 1 48.41 91 LYS B CA 1
ATOM 1593 C C . LYS B 1 91 ? 17.531 16.297 -5.297 1 48.41 91 LYS B C 1
ATOM 1595 O O . LYS B 1 91 ? 16.656 16.922 -5.895 1 48.41 91 LYS B O 1
ATOM 1600 N N . PRO B 1 92 ? 18.297 16.984 -4.508 1 42.09 92 PRO B N 1
ATOM 1601 C CA . PRO B 1 92 ? 18.703 18.328 -4.938 1 42.09 92 PRO B CA 1
ATOM 1602 C C . PRO B 1 92 ? 19.062 18.391 -6.422 1 42.09 92 PRO B C 1
ATOM 1604 O O . PRO B 1 92 ? 19.578 17.406 -6.98 1 42.09 92 PRO B O 1
ATOM 1607 N N . TYR B 1 93 ? 18.234 18.984 -7.227 1 39.62 93 TYR B N 1
ATOM 1608 C CA . TYR B 1 93 ? 18.797 19.453 -8.492 1 39.62 93 TYR B CA 1
ATOM 1609 C C . TYR B 1 93 ? 20.156 20.094 -8.297 1 39.62 93 TYR B C 1
ATOM 1611 O O . TYR B 1 93 ? 20.266 21.172 -7.719 1 39.62 93 TYR B O 1
ATOM 1619 N N . HIS B 1 94 ? 21.078 19.391 -7.777 1 35.81 94 HIS B N 1
ATOM 1620 C CA . HIS B 1 94 ? 22.375 20.062 -7.867 1 35.81 94 HIS B CA 1
ATOM 1621 C C . HIS B 1 94 ? 22.625 20.578 -9.281 1 35.81 94 HIS B C 1
ATOM 1623 O O . HIS B 1 94 ? 23.781 20.797 -9.672 1 35.81 94 HIS B O 1
ATOM 1629 N N . TRP B 1 95 ? 21.641 20.969 -10.039 1 30.44 95 TRP B N 1
ATOM 1630 C CA . TRP B 1 95 ? 22.172 21.656 -11.203 1 30.44 95 TRP B CA 1
ATOM 1631 C C . TRP B 1 95 ? 22.875 22.953 -10.805 1 30.44 95 TRP B C 1
ATOM 1633 O O . TRP B 1 95 ? 23.266 23.734 -11.656 1 30.44 95 TRP B O 1
ATOM 1643 N N . ILE B 1 96 ? 22.953 23.25 -9.523 1 24.83 96 ILE B N 1
ATOM 1644 C CA . ILE B 1 96 ? 23.828 24.406 -9.609 1 24.83 96 ILE B CA 1
ATOM 1645 C C . ILE B 1 96 ? 25.25 23.969 -10 1 24.83 96 ILE B C 1
ATOM 1647 O O . ILE B 1 96 ? 25.734 22.953 -9.516 1 24.83 96 ILE B O 1
#

Secondary structure (DSSP, 8-state):
-----GGGGTTS-GGG--TTTTHHHHHHHHHHH--HHHHHHHHHHH-HHHHHHIIIII-----HHHHHHHHHH-TT--GGG-HHHHHHH----TT-/-----GGGGTTS-GGG--TTTTHHHHHHHHHHH--HHHHHHHHHHH-HHHHHHIIIII-----HHHHHHHHHH-TT--GGG-HHHHHHH----TT-